Protein AF-A0A8D0XE98-F1 (afdb_monomer_lite)

Secondary structure (DSSP, 8-state):
-PBP-TTSSTT--HHHHHHHHTTT--BHHHHHHS-HHHHHHHHT--HHHHHHHHHHHHHHHSPPPPPHHHHHHHHHHH--EE--S-HHHHHHTTSSEETTS-B-----TTSSHHHHHHHHHHHHHHTS---EEEEESSS---HHHHHHHHHTT---HHHHHHHHHHEEEEE-SSHHHHHHHHHHHHHHHHHHHHH-SS------B----S---------------

Radius of gyration: 21.18 Å; chains: 1; bounding box: 50×40×57 Å

Organism: Sus scrofa (NCBI:txid9823)

InterPro domains:
  IPR013632 Rad51-like, C-terminal [PF08423] (80-191)
  IPR020588 DNA recombination and repair protein RecA-like, ATP-binding domain [PS50162] (78-225)
  IPR027417 P-loop containing nucleoside triphosphate hydrolase [G3DSA:3.40.50.300] (66-198)
  IPR027417 P-loop containing nucleoside triphosphate hydrolase [SSF52540] (81-191)
  IPR048943 RAD51D, N-terminal domain [PF21794] (1-60)
  IPR051988 Homologous Recombination Repair RAD51 Paralog [PTHR46457] (1-193)

Foldseek 3Di:
DAWDAAPPDPLRHRLNQVLCVVVVNTHLCSLLVDDLVVSCVSSVHDSVSSVVVSVVSCVVPPDDDDDPVVVVVCCVVVKDFQALQDVVVCVVVVNHDIFPAEDEDDDDPPPCPVVSVLSSLLCCCQVVVAAAEAEAQPPPDDPVSSLVSNVVPDPDPVSSVSSSVRYHYHYDPDPVSVVVVVVVVVVVLSVVVVVDPDDDTDDDYDYDDDDDDDDPGPDPDDDDD

Sequence (225 aa):
MGVLRAGLCPGLTQDMVQLLQSRGIKTVVDLVSADLEEVAQKCGLSYKALVALRRVLLAQFSAFPCNGADLYEELKTSTAILSTGIRSLDKLLDAGLYTGEVTEIVGGPGSGKTQVCLCVAANVAHSLQQKVLYIDSNGGLTASRILQLLQARTSDEEEQAGALQRIQVVRVFDIFQMLDVLQDLRGAVAQQVSLLSTPSCFPRLAGEGRGWAHLPSVRRVLPST

pLDDT: mean 79.2, std 21.53, range [22.64, 96.69]

Structure (mmCIF, N/CA/C/O backbone):
data_AF-A0A8D0XE98-F1
#
_entry.id   AF-A0A8D0XE98-F1
#
loop_
_atom_site.group_PDB
_atom_site.id
_atom_site.type_symbol
_atom_site.label_atom_id
_atom_site.label_alt_id
_atom_site.label_comp_id
_atom_site.label_asym_id
_atom_site.label_entity_id
_atom_site.label_seq_id
_atom_site.pdbx_PDB_ins_code
_atom_site.Cartn_x
_atom_site.Cartn_y
_atom_site.Cartn_z
_atom_site.occupancy
_atom_site.B_iso_or_equiv
_atom_site.auth_seq_id
_atom_site.auth_comp_id
_atom_site.auth_asym_id
_atom_site.auth_atom_id
_atom_site.pdbx_PDB_model_num
ATOM 1 N N . MET A 1 1 ? -11.058 8.302 7.772 1.00 58.31 1 MET A N 1
ATOM 2 C CA . MET A 1 1 ? -11.536 8.613 9.142 1.00 58.31 1 MET A CA 1
ATOM 3 C C . MET A 1 1 ? -10.406 9.215 9.964 1.00 58.31 1 MET A C 1
ATOM 5 O O . MET A 1 1 ? -9.277 8.758 9.824 1.00 58.31 1 MET A O 1
ATOM 9 N N . GLY A 1 2 ? -10.699 10.246 10.761 1.00 67.31 2 GLY A N 1
ATOM 10 C CA . GLY A 1 2 ? -9.696 11.110 11.397 1.00 67.31 2 GLY A CA 1
ATOM 11 C C . GLY A 1 2 ? -8.940 10.502 12.588 1.00 67.31 2 GLY A C 1
ATOM 12 O O . GLY A 1 2 ? -9.434 9.610 13.284 1.00 67.31 2 GLY A O 1
ATOM 13 N N . VAL A 1 3 ? -7.732 11.024 12.822 1.00 77.62 3 VAL A N 1
ATOM 14 C CA . VAL A 1 3 ? -6.914 10.782 14.025 1.00 77.62 3 VAL A CA 1
ATOM 15 C C . VAL A 1 3 ? -7.575 11.445 15.234 1.00 77.62 3 VAL A C 1
ATOM 17 O O . VAL A 1 3 ? -8.118 12.545 15.119 1.00 77.62 3 VAL A O 1
ATOM 20 N N . LEU A 1 4 ? -7.524 10.792 16.396 1.00 80.25 4 LEU A N 1
ATOM 21 C CA . LEU A 1 4 ? -8.042 11.357 17.637 1.00 80.25 4 LEU A CA 1
ATOM 22 C C . LEU A 1 4 ? -7.087 12.459 18.132 1.00 80.25 4 LEU A C 1
ATOM 24 O O . LEU A 1 4 ? -5.927 12.187 18.442 1.00 80.25 4 LEU A O 1
ATOM 28 N N . ARG A 1 5 ? -7.567 13.705 18.192 1.00 82.19 5 ARG A N 1
ATOM 29 C CA . ARG A 1 5 ? -6.795 14.885 18.623 1.00 82.19 5 ARG A CA 1
ATOM 30 C C . ARG A 1 5 ? -7.626 15.787 19.528 1.00 82.19 5 ARG A C 1
ATOM 32 O O . ARG A 1 5 ? -8.850 15.802 19.406 1.00 82.19 5 ARG A O 1
ATOM 39 N N . ALA A 1 6 ? -6.980 16.543 20.414 1.00 81.12 6 ALA A N 1
ATOM 40 C CA . ALA A 1 6 ? -7.694 17.464 21.294 1.00 81.12 6 ALA A CA 1
ATOM 41 C C . ALA A 1 6 ? -8.474 18.512 20.491 1.00 81.12 6 ALA A C 1
ATOM 43 O O . ALA A 1 6 ? -8.059 18.917 19.404 1.00 81.12 6 ALA A O 1
ATOM 44 N N . GLY A 1 7 ? -9.632 18.913 21.016 1.00 78.44 7 GLY A N 1
ATOM 45 C CA . GLY A 1 7 ? -10.519 19.873 20.352 1.00 78.44 7 GLY A CA 1
ATOM 46 C C . GLY A 1 7 ? -11.321 19.311 19.172 1.00 78.44 7 GLY A C 1
ATOM 47 O O . GLY A 1 7 ? -12.093 20.048 18.568 1.00 78.44 7 GLY A O 1
ATOM 48 N N . LEU A 1 8 ? -11.197 18.016 18.856 1.00 77.88 8 LEU A N 1
ATOM 49 C CA . LEU A 1 8 ? -12.006 17.370 17.814 1.00 77.88 8 LEU A CA 1
ATOM 50 C C . LEU A 1 8 ? -13.499 17.303 18.187 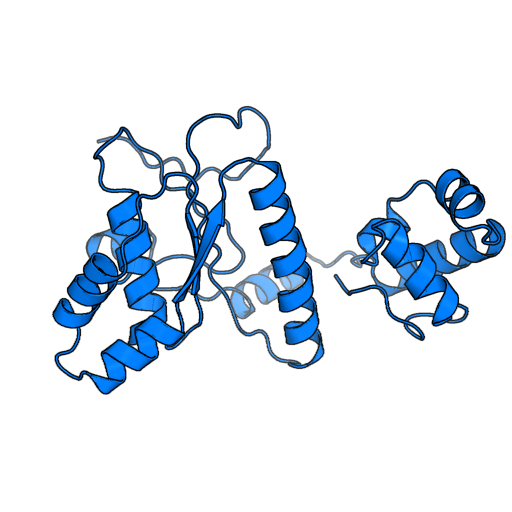1.00 77.88 8 LEU A C 1
ATOM 52 O O . LEU A 1 8 ? -14.352 17.321 17.310 1.00 77.88 8 LEU A O 1
ATOM 56 N N . CYS A 1 9 ? -13.825 17.273 19.480 1.00 75.12 9 CYS A N 1
ATOM 57 C CA . CYS A 1 9 ? -15.183 17.474 19.979 1.00 75.12 9 CYS A CA 1
ATOM 58 C C . CYS A 1 9 ? -15.170 18.141 21.368 1.00 75.12 9 CYS A C 1
ATOM 60 O O . CYS A 1 9 ? -14.147 18.089 22.066 1.00 75.12 9 CYS A O 1
ATOM 62 N N . PRO A 1 10 ? -16.284 18.773 21.787 1.00 75.06 10 PRO A N 1
ATOM 63 C CA . PRO A 1 10 ? -16.390 19.381 23.109 1.00 75.06 10 PRO A CA 1
ATOM 64 C C . PRO A 1 10 ? -16.157 18.335 24.206 1.00 75.06 10 PRO A C 1
ATOM 66 O O . PRO A 1 10 ? -16.841 17.314 24.249 1.00 75.06 10 PRO A O 1
ATOM 69 N N . GLY A 1 11 ? -15.189 18.588 25.089 1.00 75.81 11 GLY A N 1
ATOM 70 C CA . GLY A 1 11 ? -14.841 17.690 26.196 1.00 75.81 11 GLY A CA 1
ATOM 71 C C . GLY A 1 11 ? -13.677 16.729 25.928 1.00 75.81 11 GLY A C 1
ATOM 72 O O . GLY A 1 11 ? -13.291 16.009 26.841 1.00 75.81 11 GLY A O 1
ATOM 73 N N . LEU A 1 12 ? -13.083 16.730 24.727 1.00 84.19 12 LEU A N 1
ATOM 74 C CA . LEU A 1 12 ? -11.867 15.963 24.441 1.00 84.19 12 LEU A CA 1
ATOM 75 C C . LEU A 1 12 ? -10.613 16.814 24.707 1.00 84.19 12 LEU A C 1
ATOM 77 O O . LEU A 1 12 ? -10.192 17.602 23.853 1.00 84.19 12 LEU A O 1
ATOM 81 N N . THR A 1 13 ? -10.031 16.665 25.900 1.00 87.81 13 THR A N 1
ATOM 82 C CA . THR A 1 13 ? -8.822 17.393 26.323 1.00 87.81 13 THR A CA 1
ATOM 83 C C . THR A 1 13 ? -7.536 16.708 25.854 1.00 87.81 13 THR A C 1
ATOM 85 O O . THR A 1 13 ? -7.532 15.531 25.488 1.00 87.81 13 THR A O 1
ATOM 88 N N . GLN A 1 14 ? -6.422 17.445 25.874 1.00 87.56 14 GLN A N 1
ATOM 89 C CA . GLN A 1 14 ? -5.113 16.921 25.477 1.00 87.56 14 GLN A CA 1
ATOM 90 C C . GLN A 1 14 ? -4.656 15.758 26.367 1.00 87.56 14 GLN A C 1
ATOM 92 O O . GLN A 1 14 ? -4.185 14.748 25.844 1.00 87.56 14 GLN A O 1
ATOM 97 N N . ASP A 1 15 ? -4.883 15.852 27.677 1.00 88.06 15 ASP A N 1
ATOM 98 C CA . ASP A 1 15 ? -4.517 14.803 28.636 1.00 88.06 15 ASP A CA 1
ATOM 99 C C . ASP A 1 15 ? -5.298 13.510 28.377 1.00 88.06 15 ASP A C 1
ATOM 101 O O . ASP A 1 15 ? -4.732 12.416 28.369 1.00 88.06 15 ASP A O 1
ATOM 105 N N . MET A 1 16 ? -6.597 13.629 28.076 1.00 86.81 16 MET A N 1
ATOM 106 C CA . MET A 1 16 ? -7.431 12.482 27.709 1.00 86.81 16 MET A CA 1
ATOM 107 C C . MET A 1 16 ? -6.929 11.817 26.428 1.00 86.81 16 MET A C 1
ATOM 109 O O . MET A 1 16 ? -6.866 10.593 26.356 1.00 86.81 16 MET A O 1
ATOM 113 N N . VAL A 1 17 ? -6.545 12.605 25.420 1.00 88.25 17 VAL A N 1
ATOM 114 C CA . VAL A 1 17 ? -6.021 12.075 24.154 1.00 88.25 17 VAL A CA 1
ATOM 115 C C . VAL A 1 17 ? -4.700 11.345 24.361 1.00 88.25 17 VAL A C 1
ATOM 117 O O . VAL A 1 17 ? -4.553 10.236 23.855 1.00 88.25 17 VAL A O 1
ATOM 120 N N . GLN A 1 18 ? -3.766 11.906 25.131 1.00 88.19 18 GLN A N 1
ATOM 121 C CA . GLN A 1 18 ? -2.501 11.232 25.444 1.00 88.19 18 GLN A CA 1
ATOM 122 C C . GLN A 1 18 ? -2.733 9.911 26.182 1.00 88.19 18 GLN A C 1
ATOM 124 O O . GLN A 1 18 ? -2.105 8.897 25.873 1.00 88.19 18 GLN A O 1
ATOM 129 N N . LEU A 1 19 ? -3.687 9.893 27.113 1.00 89.25 19 LEU A N 1
ATOM 130 C CA . LEU A 1 19 ? -4.012 8.704 27.887 1.00 89.25 19 LEU A CA 1
ATOM 131 C C . LEU A 1 19 ? -4.663 7.612 27.031 1.00 89.25 19 LEU A C 1
ATOM 133 O O . LEU A 1 19 ? -4.307 6.442 27.154 1.00 89.25 19 LEU A O 1
ATOM 137 N N . LEU A 1 20 ? -5.551 7.988 26.111 1.00 88.25 20 LEU A N 1
ATOM 138 C CA . LEU A 1 20 ? -6.147 7.074 25.133 1.00 88.25 20 LEU A CA 1
ATOM 139 C C . LEU A 1 20 ? -5.091 6.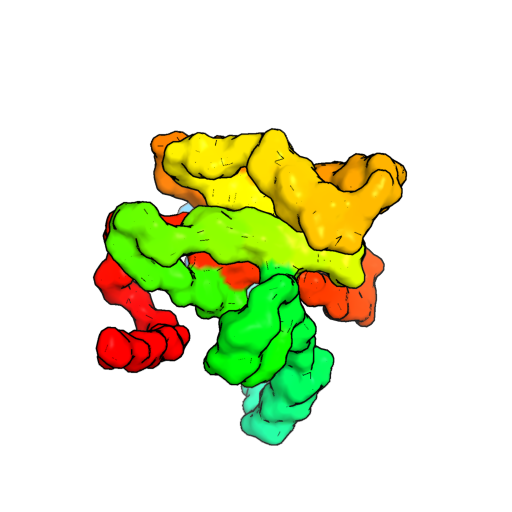528 24.158 1.00 88.25 20 LEU A C 1
ATOM 141 O O . LEU A 1 20 ? -5.024 5.319 23.927 1.00 88.25 20 LEU A O 1
ATOM 145 N N . GLN A 1 21 ? -4.202 7.390 23.661 1.00 87.06 21 GLN A N 1
ATOM 146 C CA . GLN A 1 21 ? -3.101 6.999 22.778 1.00 87.06 21 GLN A CA 1
ATOM 147 C C . GLN A 1 21 ? -2.122 6.039 23.463 1.00 87.06 21 GLN A C 1
ATOM 149 O O . GLN A 1 21 ? -1.682 5.078 22.831 1.00 87.06 21 GLN A O 1
ATOM 154 N N . SER A 1 22 ? -1.847 6.227 24.761 1.00 84.81 22 SER A N 1
ATOM 155 C CA . SER A 1 22 ? -1.008 5.310 25.552 1.00 84.81 22 SER A CA 1
ATOM 156 C C . SER A 1 22 ? -1.580 3.887 25.646 1.00 84.81 22 SER A C 1
ATOM 158 O O . SER A 1 22 ? -0.862 2.941 25.959 1.00 84.81 22 SER A O 1
ATOM 160 N N . ARG A 1 23 ? -2.877 3.723 25.351 1.00 84.19 23 ARG A N 1
ATOM 161 C CA . ARG A 1 23 ? -3.598 2.444 25.333 1.00 84.19 23 ARG A CA 1
ATOM 162 C C . ARG A 1 23 ? -3.936 1.957 23.922 1.00 84.19 23 ARG A C 1
ATOM 164 O O . ARG A 1 23 ? -4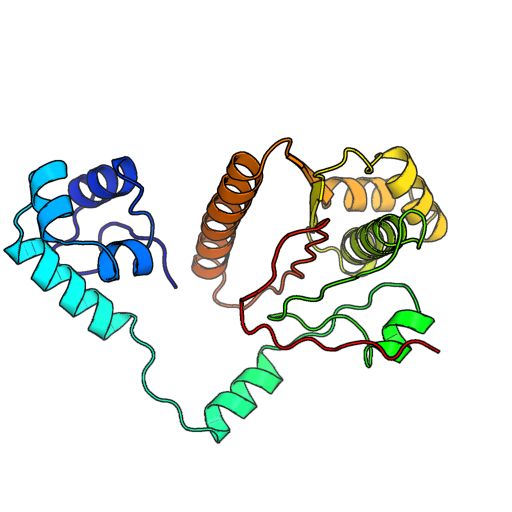.751 1.055 23.774 1.00 84.19 23 ARG A O 1
ATOM 171 N N . GLY A 1 24 ? -3.326 2.540 22.888 1.00 80.88 24 GLY A N 1
ATOM 172 C CA . GLY A 1 24 ? -3.534 2.129 21.496 1.00 80.88 24 GLY A CA 1
ATOM 173 C C . GLY A 1 24 ? -4.785 2.714 20.832 1.00 80.88 24 GLY A C 1
ATOM 174 O O . GLY A 1 24 ? -5.020 2.448 19.657 1.00 80.88 24 GLY A O 1
ATOM 175 N N . ILE A 1 25 ? -5.557 3.558 21.526 1.00 86.44 25 ILE A N 1
ATOM 176 C CA . ILE A 1 25 ? -6.725 4.240 20.957 1.00 86.44 25 ILE A CA 1
ATOM 177 C C . ILE A 1 25 ? -6.239 5.508 20.254 1.00 86.44 25 ILE A C 1
ATOM 179 O O . ILE A 1 25 ? -6.106 6.573 20.859 1.00 86.44 25 ILE A O 1
ATOM 183 N N . LYS A 1 26 ? -5.922 5.378 18.962 1.00 83.75 26 LYS A N 1
ATOM 184 C CA . LYS A 1 26 ? -5.284 6.442 18.170 1.00 83.75 26 LYS A CA 1
ATOM 185 C C . LYS A 1 26 ? -6.266 7.179 17.256 1.00 83.75 26 LYS A C 1
ATOM 187 O O . LYS A 1 26 ? -6.008 8.314 16.856 1.00 83.75 26 LYS A O 1
ATOM 192 N N . THR A 1 27 ? -7.391 6.565 16.903 1.00 84.25 27 THR A N 1
ATOM 193 C CA . THR A 1 27 ? -8.341 7.111 15.922 1.00 84.25 27 THR A CA 1
ATOM 194 C C . THR A 1 27 ? -9.775 7.138 16.429 1.00 84.25 27 THR A C 1
ATOM 196 O O . THR A 1 27 ? -10.125 6.473 17.403 1.00 84.25 27 THR A O 1
ATOM 199 N N . VAL A 1 28 ? -10.628 7.897 15.730 1.00 84.12 28 VAL A N 1
ATOM 200 C CA . VAL A 1 28 ? -12.068 7.964 16.030 1.00 84.12 28 VAL A CA 1
ATOM 201 C C . VAL A 1 28 ? -12.712 6.574 15.985 1.00 84.12 28 VAL A C 1
ATOM 203 O O . VAL A 1 28 ? -13.506 6.248 16.859 1.00 84.12 28 VAL A O 1
ATOM 206 N N . VAL A 1 29 ? -12.328 5.732 15.017 1.00 83.44 29 VAL A N 1
ATOM 207 C CA . VAL A 1 29 ? -12.844 4.356 14.890 1.00 83.44 29 VAL A CA 1
ATOM 208 C C . VAL A 1 29 ? -12.491 3.516 16.105 1.00 83.44 29 VAL A C 1
ATOM 210 O O . VAL A 1 29 ? -13.355 2.802 16.608 1.00 83.44 29 VAL A O 1
ATOM 213 N N . ASP A 1 30 ? -11.251 3.625 16.584 1.00 85.25 30 ASP A N 1
ATOM 214 C CA . ASP A 1 30 ? -10.773 2.826 17.712 1.00 85.25 30 ASP A CA 1
ATOM 215 C C . ASP A 1 30 ? -11.583 3.179 18.967 1.00 85.25 30 ASP A C 1
ATOM 217 O O . ASP A 1 30 ? -12.087 2.289 19.640 1.00 85.25 30 ASP A O 1
ATOM 221 N N . LEU A 1 31 ? -11.810 4.474 19.230 1.00 87.81 31 LEU A N 1
ATOM 222 C CA . LEU A 1 31 ? -12.600 4.922 20.383 1.00 87.81 31 LEU A CA 1
ATOM 223 C C . LEU A 1 31 ? -14.088 4.562 20.254 1.00 87.81 31 LEU A C 1
ATOM 225 O O . LEU A 1 31 ? -14.724 4.178 21.232 1.00 87.81 31 LEU A O 1
ATOM 229 N N . VAL A 1 32 ? -14.658 4.693 19.055 1.00 87.81 32 VAL A N 1
ATOM 230 C CA . VAL A 1 32 ? -16.070 4.376 18.795 1.00 87.81 32 VAL A CA 1
ATOM 231 C C . VAL A 1 32 ? -16.330 2.870 18.823 1.00 87.81 32 VAL A C 1
ATOM 233 O O . VAL A 1 32 ? -17.453 2.470 19.111 1.00 87.81 32 VAL A O 1
ATOM 236 N N . SER A 1 33 ? -15.331 2.035 18.547 1.00 86.19 33 SER A N 1
ATOM 237 C CA . SER A 1 33 ? -15.470 0.571 18.548 1.00 86.19 33 SER A CA 1
ATOM 238 C C . SER A 1 33 ? -15.016 -0.073 19.859 1.00 86.19 33 SER A C 1
ATOM 240 O O . SER A 1 33 ? -15.344 -1.230 20.100 1.00 86.19 33 SER A O 1
ATOM 242 N N . ALA A 1 34 ? -14.283 0.658 20.704 1.00 88.88 34 ALA A N 1
ATOM 243 C CA . ALA A 1 34 ? -13.784 0.166 21.982 1.00 88.88 34 ALA A CA 1
ATOM 244 C C . ALA A 1 34 ? -14.899 -0.112 23.003 1.00 88.88 34 ALA A C 1
ATOM 246 O O . ALA A 1 34 ? -15.978 0.499 22.989 1.00 88.88 34 ALA A O 1
ATOM 247 N N . ASP A 1 35 ? -14.579 -1.001 23.943 1.00 90.81 35 ASP A N 1
ATOM 248 C CA . ASP A 1 35 ? -15.333 -1.174 25.176 1.00 90.81 35 ASP A CA 1
ATOM 249 C C . ASP A 1 35 ? -15.083 0.028 26.101 1.00 90.81 35 ASP A C 1
ATOM 251 O O . ASP A 1 35 ? -13.987 0.240 26.622 1.00 90.81 35 ASP A O 1
ATOM 255 N N . LEU A 1 36 ? -16.112 0.855 26.285 1.00 91.56 36 LEU A N 1
ATOM 256 C CA . LEU A 1 36 ? -15.992 2.081 27.069 1.00 91.56 36 LEU A CA 1
ATOM 257 C C . LEU A 1 36 ? -15.854 1.817 28.573 1.00 91.56 36 LEU A C 1
ATOM 259 O O . LEU A 1 36 ? -15.341 2.690 29.272 1.00 91.56 36 LEU A O 1
ATOM 263 N N . GLU A 1 37 ? -16.292 0.660 29.076 1.00 91.56 37 GLU A N 1
ATOM 264 C CA . GLU A 1 37 ? -16.123 0.289 30.485 1.00 91.56 37 GLU A CA 1
ATOM 265 C C . GLU A 1 37 ? -14.658 -0.038 30.765 1.00 91.56 37 GLU A C 1
ATOM 267 O O . GLU A 1 37 ? -14.058 0.513 31.693 1.00 91.56 37 GLU A O 1
ATOM 272 N N . GLU A 1 38 ? -14.048 -0.841 29.892 1.00 90.56 38 GLU A N 1
ATOM 273 C CA . GLU A 1 38 ? -12.629 -1.178 29.969 1.00 90.56 38 GLU A CA 1
ATOM 274 C C . GLU A 1 38 ? -11.751 0.077 29.850 1.00 90.56 38 GLU A C 1
ATOM 276 O O . GLU A 1 38 ? -10.815 0.275 30.632 1.00 90.56 38 GLU A O 1
ATOM 281 N N . VAL A 1 39 ? -12.074 0.966 28.906 1.00 89.88 39 VAL A N 1
ATOM 282 C CA . VAL A 1 39 ? -11.347 2.228 28.713 1.00 89.88 39 VAL A CA 1
ATOM 283 C C . VAL A 1 39 ? -11.507 3.150 29.920 1.00 89.88 39 VAL A C 1
ATOM 285 O O . VAL A 1 39 ? -10.517 3.716 30.382 1.00 89.88 39 VAL A O 1
ATOM 288 N N . ALA A 1 40 ? -12.716 3.278 30.477 1.00 92.44 40 ALA A N 1
ATOM 289 C CA . ALA A 1 40 ? -12.949 4.067 31.686 1.00 92.44 40 ALA A CA 1
ATOM 290 C C . ALA A 1 40 ? -12.086 3.565 32.851 1.00 92.44 40 ALA A C 1
ATOM 292 O O . ALA A 1 40 ? -11.409 4.361 33.503 1.00 92.44 40 ALA A O 1
ATOM 293 N N . GLN A 1 41 ? -12.055 2.248 33.070 1.00 90.56 41 GLN A N 1
ATOM 294 C CA . GLN A 1 41 ? -11.309 1.634 34.164 1.00 90.56 41 GLN A CA 1
ATOM 295 C C . GLN A 1 41 ? -9.791 1.770 33.978 1.00 90.56 41 GLN A C 1
ATOM 297 O O . GLN A 1 41 ? -9.085 2.167 34.904 1.00 90.56 41 GLN A O 1
ATOM 302 N N . LYS A 1 42 ? -9.273 1.476 32.778 1.00 86.81 42 LYS A N 1
ATOM 303 C CA . LYS A 1 42 ? -7.825 1.470 32.497 1.00 86.81 42 LYS A CA 1
ATOM 304 C C . LYS A 1 42 ? -7.211 2.859 32.353 1.00 86.81 42 LYS A C 1
ATOM 306 O O . LYS A 1 42 ? -6.006 3.015 32.578 1.00 86.81 42 LYS A O 1
ATOM 311 N N . CYS A 1 43 ? -8.009 3.842 31.944 1.00 85.56 43 CYS A N 1
ATOM 312 C CA . CYS A 1 43 ? -7.591 5.233 31.803 1.00 85.56 43 CYS A CA 1
ATOM 313 C C . CYS A 1 43 ? -8.057 6.106 32.982 1.00 85.56 43 CYS A C 1
ATOM 315 O O . CYS A 1 43 ? -7.748 7.287 33.006 1.00 85.56 43 CYS A O 1
ATOM 317 N N . GLY A 1 44 ? -8.815 5.585 33.951 1.00 87.50 44 GLY A N 1
ATOM 318 C CA . GLY A 1 44 ? -9.355 6.408 35.042 1.00 87.50 44 GLY A CA 1
ATOM 319 C C . GLY A 1 44 ? -10.244 7.559 34.550 1.00 87.50 44 GLY A C 1
ATOM 320 O O . GLY A 1 44 ? -10.295 8.620 35.169 1.00 87.50 44 GLY A O 1
ATOM 321 N N . LEU A 1 45 ? -10.912 7.376 33.408 1.00 88.25 45 LEU A N 1
ATOM 322 C CA . LEU A 1 45 ? -11.772 8.383 32.787 1.00 88.25 45 LEU A CA 1
ATOM 323 C C . LEU A 1 45 ? -13.232 8.157 33.182 1.00 88.25 45 LEU A C 1
ATOM 325 O O . LEU A 1 45 ? -13.672 7.031 33.404 1.00 88.25 45 LEU A O 1
ATOM 329 N N . SER A 1 46 ? -14.024 9.231 33.221 1.00 91.06 46 SER A N 1
ATOM 330 C CA . SER A 1 46 ? -15.461 9.110 33.480 1.00 91.06 46 SER A CA 1
ATOM 331 C C . SER A 1 46 ? -16.157 8.367 32.336 1.00 91.06 46 SER A C 1
ATOM 333 O O . SER A 1 46 ? -16.186 8.855 31.204 1.00 91.06 46 SER A O 1
ATOM 335 N N . TYR A 1 47 ? -16.797 7.236 32.647 1.00 91.00 47 TYR A N 1
ATOM 336 C CA . TYR A 1 47 ? -17.612 6.481 31.687 1.00 91.00 47 TYR A CA 1
ATOM 337 C C . TYR A 1 47 ? -18.665 7.367 31.002 1.00 91.00 47 TYR A C 1
ATOM 339 O O . TYR A 1 47 ? -18.826 7.338 29.783 1.00 91.00 47 TYR A O 1
ATOM 347 N N . LYS A 1 48 ? -19.322 8.251 31.766 1.00 89.44 48 LYS A N 1
ATOM 348 C CA . LYS A 1 48 ? -20.314 9.200 31.237 1.00 89.44 48 LYS A CA 1
ATOM 349 C C . LYS A 1 48 ? -19.707 10.161 30.209 1.00 89.44 48 LYS A C 1
ATOM 351 O O . LYS A 1 48 ? -20.355 10.463 29.208 1.00 89.44 48 LYS A O 1
ATOM 356 N N . ALA A 1 49 ? -18.476 10.624 30.438 1.00 88.69 49 ALA A N 1
ATOM 357 C CA . ALA A 1 49 ? -17.766 11.470 29.483 1.00 88.69 49 ALA A CA 1
ATOM 358 C C . ALA A 1 49 ? -17.428 10.694 28.200 1.00 88.69 49 ALA A C 1
ATOM 360 O O . ALA A 1 49 ? -17.686 11.191 27.108 1.00 88.69 49 ALA A O 1
ATOM 361 N N . LEU A 1 50 ? -16.942 9.454 28.317 1.00 89.44 50 LEU A N 1
ATOM 362 C CA . LEU A 1 50 ? -16.633 8.597 27.167 1.00 89.44 50 LEU A CA 1
ATOM 363 C C . LEU A 1 50 ? -17.868 8.284 26.309 1.00 89.44 50 LEU A C 1
ATOM 365 O O . LEU A 1 50 ? -17.793 8.354 25.083 1.00 89.44 50 LEU A O 1
ATOM 369 N N . VAL A 1 51 ? -19.021 8.014 26.928 1.00 89.94 51 VAL A N 1
ATOM 370 C CA . VAL A 1 51 ? -20.292 7.807 26.209 1.00 89.94 51 VAL A CA 1
ATOM 371 C C . VAL A 1 51 ? -20.726 9.075 25.467 1.00 89.94 51 VAL A C 1
ATOM 373 O O . VAL A 1 51 ? -21.126 9.002 24.303 1.00 89.94 51 VAL A O 1
ATOM 376 N N . ALA A 1 52 ? -20.624 10.245 26.106 1.00 88.62 52 ALA A N 1
ATOM 377 C CA . ALA A 1 52 ? -20.945 11.519 25.464 1.00 88.62 52 ALA A CA 1
ATOM 378 C C . ALA A 1 52 ? -20.022 11.794 24.264 1.00 88.62 52 ALA A C 1
ATOM 380 O O . ALA A 1 52 ? -20.507 12.135 23.185 1.00 88.62 52 ALA A O 1
ATOM 381 N N . LEU A 1 53 ? -18.716 11.559 24.425 1.00 88.19 53 LEU A N 1
ATOM 382 C CA . LEU A 1 53 ? -17.729 11.676 23.353 1.00 88.19 53 LEU A CA 1
ATOM 383 C C . LEU A 1 53 ? -18.047 10.725 22.197 1.00 88.19 53 LEU A C 1
ATOM 385 O O . LEU A 1 53 ? -18.155 11.175 21.060 1.00 88.19 53 LEU A O 1
ATOM 389 N N . ARG A 1 54 ? -18.280 9.434 22.470 1.00 88.75 54 ARG A N 1
ATOM 390 C CA . ARG A 1 54 ? -18.646 8.441 21.445 1.00 88.75 54 ARG A CA 1
ATOM 391 C C . ARG A 1 54 ? -19.881 8.870 20.660 1.00 88.75 54 ARG A C 1
ATOM 393 O O . ARG A 1 54 ? -19.899 8.730 19.443 1.00 88.75 54 ARG A O 1
ATOM 400 N N . ARG A 1 55 ? -20.890 9.432 21.330 1.00 86.25 55 ARG A N 1
ATOM 401 C CA . ARG A 1 55 ? -22.109 9.925 20.676 1.00 86.25 55 ARG A CA 1
ATOM 402 C C . ARG A 1 55 ? -21.834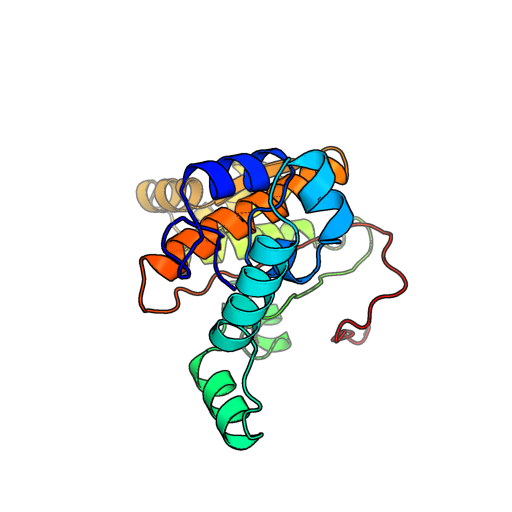 11.105 19.744 1.00 86.25 55 ARG A C 1
ATOM 404 O O . ARG A 1 55 ? -22.343 11.113 18.628 1.00 86.25 55 ARG A O 1
ATOM 411 N N . VAL A 1 56 ? -21.033 12.078 20.180 1.00 85.75 56 VAL A N 1
ATOM 412 C CA . VAL A 1 56 ? -20.655 13.229 19.343 1.00 85.75 56 VAL A CA 1
ATOM 413 C C . VAL A 1 56 ? -19.800 12.780 18.159 1.00 85.75 56 VAL A C 1
ATOM 415 O O . VAL A 1 56 ? -20.049 13.200 17.034 1.00 85.75 56 VAL A O 1
ATOM 418 N N . LEU A 1 57 ? -18.841 11.884 18.392 1.00 84.06 57 LEU A N 1
ATOM 419 C CA . LEU A 1 57 ? -17.987 11.328 17.345 1.00 84.06 57 LEU A CA 1
ATOM 420 C C . LEU A 1 57 ? -18.787 10.533 16.318 1.00 84.06 57 LEU A C 1
ATOM 422 O O . LEU A 1 57 ? -18.573 10.703 15.125 1.00 84.06 57 LEU A O 1
ATOM 426 N N . LEU A 1 58 ? -19.737 9.710 16.760 1.00 82.88 58 LEU A N 1
ATOM 427 C CA . LEU A 1 58 ? -20.654 9.033 15.852 1.00 82.88 58 LEU A CA 1
ATOM 428 C C . LEU A 1 58 ? -21.446 10.051 15.037 1.00 82.88 58 LEU A C 1
ATOM 430 O O . LEU A 1 58 ? -21.427 9.958 13.827 1.00 82.88 58 LEU A O 1
ATOM 434 N N . ALA A 1 59 ? -22.047 11.070 15.650 1.00 80.00 59 ALA A N 1
ATOM 435 C CA . ALA A 1 59 ? -22.814 12.069 14.903 1.00 80.00 59 ALA A CA 1
ATOM 436 C C . ALA A 1 59 ? -21.973 12.871 13.885 1.00 80.00 59 ALA A C 1
ATOM 438 O O . ALA A 1 59 ? -22.487 13.256 12.840 1.00 80.00 59 ALA A O 1
ATOM 439 N N . GLN A 1 60 ? -20.698 13.140 14.186 1.00 75.62 60 GLN A N 1
ATOM 440 C CA . GLN A 1 60 ? -19.809 13.926 13.320 1.00 75.62 60 GLN A CA 1
ATOM 441 C C . GLN A 1 60 ? -19.089 13.095 12.250 1.00 75.62 60 GLN A C 1
ATOM 443 O O . GLN A 1 60 ? -18.752 13.628 11.196 1.00 75.62 60 GLN A O 1
ATOM 448 N N . PHE A 1 61 ? -18.811 11.819 12.525 1.00 72.06 61 PHE A N 1
ATOM 449 C CA . PHE A 1 61 ? -17.967 10.965 11.681 1.00 72.06 61 PHE A CA 1
ATOM 450 C C . PHE A 1 61 ? -18.680 9.711 11.164 1.00 72.06 61 PHE A C 1
ATOM 452 O O . PHE A 1 61 ? -18.068 8.940 10.423 1.00 72.06 61 PHE A O 1
ATOM 459 N N . SER A 1 62 ? -19.948 9.478 11.522 1.00 67.00 62 SER A N 1
ATOM 460 C CA . SER A 1 62 ? -20.757 8.454 10.862 1.00 67.00 62 SER A CA 1
ATOM 461 C C . SER A 1 62 ? -21.009 8.863 9.421 1.00 67.00 62 SER A C 1
ATOM 463 O O . SER A 1 62 ? -21.391 10.004 9.156 1.00 67.00 62 SER A O 1
ATOM 465 N N . ALA A 1 63 ? -20.851 7.914 8.501 1.00 64.81 63 ALA A N 1
ATOM 466 C CA . ALA A 1 63 ? -21.315 8.093 7.138 1.00 64.81 63 ALA A CA 1
ATOM 467 C C . ALA A 1 63 ? -22.830 8.344 7.163 1.00 64.81 63 ALA A C 1
ATOM 469 O O . ALA A 1 63 ? -23.592 7.515 7.668 1.00 64.81 63 ALA A O 1
ATOM 470 N N . PHE A 1 64 ? -23.262 9.494 6.650 1.00 62.72 64 PHE A N 1
ATOM 471 C CA . PHE A 1 64 ? -24.668 9.689 6.325 1.00 62.72 64 PHE A CA 1
ATOM 472 C C . PHE A 1 64 ? -25.011 8.811 5.118 1.00 62.72 64 PHE A C 1
ATOM 474 O O . PHE A 1 64 ? -24.171 8.665 4.226 1.00 62.72 64 PHE A O 1
ATOM 481 N N . PRO A 1 65 ? -26.213 8.214 5.070 1.00 68.75 65 PRO A N 1
ATOM 482 C CA . PRO A 1 65 ? -26.638 7.469 3.896 1.00 68.75 65 PRO A CA 1
ATOM 483 C C . PRO A 1 65 ? -26.626 8.399 2.676 1.00 68.75 65 PRO A C 1
ATOM 485 O O . PRO A 1 65 ? -27.352 9.392 2.645 1.00 68.75 65 PRO A O 1
ATOM 488 N N . CYS A 1 66 ? -25.788 8.085 1.688 1.00 76.69 66 CYS A N 1
ATOM 489 C CA . CYS A 1 66 ? -25.799 8.727 0.379 1.00 76.69 66 CYS A CA 1
ATOM 490 C C . CYS A 1 66 ? -26.672 7.916 -0.583 1.00 76.69 66 CYS A C 1
ATOM 492 O O . CYS A 1 66 ? -26.852 6.703 -0.422 1.00 76.69 66 CYS A O 1
ATOM 494 N N . ASN A 1 67 ? -27.257 8.587 -1.574 1.00 89.06 67 ASN A N 1
ATOM 495 C CA . ASN A 1 67 ? -27.958 7.874 -2.633 1.00 89.06 67 ASN A CA 1
ATOM 496 C C . ASN A 1 67 ? -26.934 7.247 -3.603 1.00 89.06 67 ASN A C 1
ATOM 498 O O . ASN A 1 67 ? -25.775 7.657 -3.666 1.00 89.06 67 ASN A O 1
ATOM 502 N N . GLY A 1 68 ? -27.361 6.242 -4.370 1.00 88.06 68 GLY A N 1
ATOM 503 C CA . GLY A 1 68 ? -26.458 5.528 -5.278 1.00 88.06 68 GLY A CA 1
ATOM 504 C C . GLY A 1 68 ? -25.872 6.392 -6.402 1.00 88.06 68 GLY A C 1
ATOM 505 O O . GLY A 1 68 ? -24.788 6.079 -6.887 1.00 88.06 68 GLY A O 1
ATOM 506 N N . ALA A 1 69 ? -26.549 7.471 -6.808 1.00 89.25 69 ALA A N 1
ATOM 507 C CA . ALA A 1 69 ? -26.045 8.384 -7.832 1.00 89.25 69 ALA A CA 1
ATOM 508 C C . ALA A 1 69 ? -24.895 9.245 -7.292 1.00 89.25 69 ALA A C 1
ATOM 510 O O . ALA A 1 69 ? -23.860 9.336 -7.946 1.00 89.25 69 ALA A O 1
ATOM 511 N N . ASP A 1 70 ? -25.032 9.785 -6.078 1.00 84.62 70 ASP A N 1
ATOM 512 C CA . ASP A 1 70 ? -23.968 10.549 -5.416 1.00 84.62 70 ASP A CA 1
ATOM 513 C C . ASP A 1 70 ? -22.719 9.679 -5.218 1.00 84.62 70 ASP A C 1
ATOM 515 O O . ASP A 1 70 ? -21.611 10.104 -5.539 1.00 84.62 70 ASP A O 1
ATOM 519 N N . LEU A 1 71 ? -22.901 8.428 -4.771 1.00 82.69 71 LEU A N 1
ATOM 520 C CA . LEU A 1 71 ? -21.804 7.467 -4.628 1.00 82.69 71 LEU A CA 1
ATOM 521 C C . LEU A 1 71 ? -21.112 7.180 -5.970 1.00 82.69 71 LEU A C 1
ATOM 523 O O . LEU A 1 71 ? -19.891 7.058 -6.031 1.00 82.69 71 LEU A O 1
ATOM 527 N N . TYR A 1 72 ? -21.878 7.061 -7.056 1.00 82.25 72 TYR A N 1
ATOM 528 C CA . TYR A 1 72 ? -21.324 6.791 -8.381 1.00 82.25 72 TYR A CA 1
ATOM 529 C C . TYR A 1 72 ? -20.532 7.981 -8.942 1.00 82.25 72 TYR A C 1
ATOM 531 O O . TYR A 1 72 ? -19.466 7.789 -9.528 1.00 82.25 72 TYR A O 1
ATOM 539 N N . GLU A 1 73 ? -21.010 9.208 -8.737 1.00 84.06 73 GLU A N 1
ATOM 540 C CA . GLU A 1 73 ? -20.276 10.419 -9.121 1.00 84.06 73 GLU A CA 1
ATOM 541 C C . GLU A 1 73 ? -19.016 10.626 -8.262 1.00 84.06 73 GLU A C 1
ATOM 543 O O . GLU A 1 73 ? -17.959 10.996 -8.783 1.00 84.06 73 GLU A O 1
ATOM 548 N N . GLU A 1 74 ? -19.072 10.303 -6.967 1.00 79.44 74 GLU A N 1
ATOM 549 C CA . GLU A 1 74 ? -17.885 10.278 -6.106 1.00 79.44 74 GLU A CA 1
ATOM 550 C C . GLU A 1 74 ? -16.854 9.261 -6.613 1.00 79.44 74 GLU A C 1
ATOM 552 O O . GLU A 1 74 ? -15.669 9.580 -6.713 1.00 79.44 74 GLU A O 1
ATOM 557 N N . LEU A 1 75 ? -17.279 8.058 -7.013 1.00 78.88 75 LEU A N 1
ATOM 558 C CA . LEU A 1 75 ? -16.375 7.059 -7.590 1.00 78.88 75 LEU A CA 1
ATOM 559 C C . LEU A 1 75 ? -15.690 7.582 -8.857 1.00 78.88 75 LEU A C 1
ATOM 561 O O . LEU A 1 75 ? -14.468 7.531 -8.941 1.00 78.88 75 LEU A O 1
ATOM 565 N N . LYS A 1 76 ? -16.435 8.169 -9.802 1.00 77.69 76 LYS A N 1
ATOM 566 C CA . LYS A 1 76 ? -15.848 8.729 -11.036 1.00 77.69 76 LYS A CA 1
ATOM 567 C C . LYS A 1 76 ? -14.791 9.798 -10.778 1.00 77.69 76 LYS A C 1
ATOM 569 O O . LYS A 1 76 ? -13.850 9.928 -11.555 1.00 77.69 76 LYS A O 1
ATOM 574 N N . THR A 1 77 ? -14.983 10.597 -9.733 1.00 76.12 77 THR A N 1
ATOM 575 C CA . THR A 1 77 ? -14.120 11.743 -9.424 1.00 76.12 77 THR A CA 1
ATOM 576 C C . THR A 1 77 ? -12.949 11.383 -8.511 1.00 76.12 77 THR A C 1
ATOM 578 O O . THR A 1 77 ? -11.928 12.067 -8.542 1.00 76.12 77 THR A O 1
ATOM 581 N N . SER A 1 78 ? -13.065 10.309 -7.725 1.00 75.00 78 SER A N 1
ATOM 582 C CA . SER A 1 78 ? -12.045 9.874 -6.761 1.00 75.00 78 SER A CA 1
ATOM 583 C C . SER A 1 78 ? -11.132 8.755 -7.270 1.00 75.00 78 SER A C 1
ATOM 585 O O . SER A 1 78 ? -10.034 8.582 -6.734 1.00 75.00 78 SER A O 1
ATOM 587 N N . THR A 1 79 ? -11.535 8.004 -8.301 1.00 78.44 79 THR A N 1
ATOM 588 C CA . THR A 1 79 ? -10.689 6.957 -8.889 1.00 78.44 79 THR A CA 1
ATOM 589 C C . THR A 1 79 ? -9.721 7.531 -9.917 1.00 78.44 79 THR A C 1
ATOM 591 O O . THR A 1 79 ? -10.132 8.086 -10.935 1.00 78.44 79 THR A O 1
ATOM 594 N N . ALA A 1 80 ? -8.428 7.322 -9.697 1.00 85.31 80 ALA A N 1
ATOM 595 C CA . ALA A 1 80 ? -7.377 7.513 -10.682 1.00 85.31 80 ALA A CA 1
ATOM 596 C C . ALA A 1 80 ? -6.809 6.156 -11.119 1.00 85.31 80 ALA A C 1
ATOM 598 O O . ALA A 1 80 ? -6.827 5.180 -10.366 1.00 85.31 80 ALA A O 1
ATOM 599 N N . ILE A 1 81 ? -6.286 6.103 -12.344 1.00 89.31 81 ILE A N 1
ATOM 600 C CA . ILE A 1 81 ? -5.631 4.916 -12.899 1.00 89.31 81 ILE A CA 1
ATOM 601 C C . ILE A 1 81 ? -4.124 5.149 -12.899 1.00 89.31 81 ILE A C 1
ATOM 603 O O . ILE A 1 81 ? -3.631 6.170 -13.379 1.00 89.31 81 ILE A O 1
ATOM 607 N N . LEU A 1 82 ? -3.387 4.182 -12.368 1.00 90.75 82 LEU A N 1
ATOM 608 C CA . LEU A 1 82 ? -1.938 4.197 -12.274 1.00 90.75 82 LEU A CA 1
ATOM 609 C C . LEU A 1 82 ? -1.364 3.159 -13.231 1.00 90.75 82 LEU A C 1
ATOM 611 O O . LEU A 1 82 ? -1.515 1.956 -13.021 1.00 90.75 82 LEU A O 1
ATOM 615 N N . SER A 1 83 ? -0.674 3.617 -14.275 1.00 92.94 83 SER A N 1
ATOM 616 C CA . SER A 1 83 ? 0.028 2.710 -15.186 1.00 92.94 83 SER A CA 1
ATOM 617 C C . SER A 1 83 ? 1.068 1.884 -14.422 1.00 92.94 83 SER A C 1
ATOM 619 O O . SER A 1 83 ? 1.855 2.401 -13.622 1.00 92.94 83 SER A O 1
ATOM 621 N N . THR A 1 84 ? 1.106 0.586 -14.711 1.00 93.00 84 THR A N 1
ATOM 622 C CA . THR A 1 84 ? 2.112 -0.351 -14.198 1.00 93.00 84 THR A CA 1
ATOM 623 C C . THR A 1 84 ? 3.480 -0.141 -14.849 1.00 93.00 84 THR A C 1
ATOM 625 O O . THR A 1 84 ? 4.492 -0.652 -14.366 1.00 93.00 84 THR A O 1
ATOM 628 N N . GLY A 1 85 ? 3.529 0.590 -15.968 1.00 90.88 85 GLY A N 1
ATOM 629 C CA . GLY A 1 85 ? 4.706 0.705 -16.821 1.00 90.88 85 GLY A CA 1
ATOM 630 C C . GLY A 1 85 ? 4.978 -0.554 -17.650 1.00 90.88 85 GLY A C 1
ATOM 631 O O . GLY A 1 85 ? 6.026 -0.638 -18.290 1.00 90.88 85 GLY A O 1
ATOM 632 N N . ILE A 1 86 ? 4.063 -1.531 -17.641 1.00 93.81 86 ILE A N 1
ATOM 633 C CA . ILE A 1 86 ? 4.114 -2.760 -18.434 1.00 93.81 86 ILE A CA 1
ATOM 634 C C . ILE A 1 86 ? 2.907 -2.742 -19.374 1.00 93.81 86 ILE A C 1
ATOM 636 O O . ILE A 1 86 ? 1.794 -3.078 -18.981 1.00 93.81 86 ILE A O 1
ATOM 640 N N . ARG A 1 87 ? 3.123 -2.385 -20.646 1.00 93.25 87 ARG A N 1
ATOM 641 C CA . ARG A 1 87 ? 2.032 -2.151 -21.616 1.00 93.25 87 ARG A CA 1
ATOM 642 C C . ARG A 1 87 ? 1.029 -3.303 -21.735 1.00 93.25 87 ARG A C 1
ATOM 644 O O . ARG A 1 87 ? -0.166 -3.062 -21.865 1.00 93.25 87 ARG A O 1
ATOM 651 N N . SER A 1 88 ? 1.498 -4.550 -21.719 1.00 94.62 88 SER A N 1
ATOM 652 C CA . SER A 1 88 ? 0.619 -5.724 -21.798 1.00 94.62 88 SER A CA 1
ATOM 653 C C . SER A 1 88 ? -0.245 -5.892 -20.548 1.00 94.62 88 SER A C 1
ATOM 655 O O . SER A 1 88 ? -1.404 -6.282 -20.668 1.00 94.62 88 SER A O 1
ATOM 657 N N . LEU A 1 89 ? 0.299 -5.573 -19.371 1.00 93.44 89 LEU A N 1
ATOM 658 C CA . LEU A 1 89 ? -0.423 -5.634 -18.106 1.00 93.44 89 LEU A CA 1
ATOM 659 C C . LEU A 1 89 ? -1.416 -4.478 -17.989 1.00 93.44 89 LEU A C 1
ATOM 661 O O . LEU A 1 89 ? -2.559 -4.715 -17.626 1.00 93.44 89 LEU A O 1
ATOM 665 N N . ASP A 1 90 ? -1.028 -3.265 -18.386 1.00 94.31 90 ASP A N 1
ATOM 666 C CA . ASP A 1 90 ? -1.950 -2.125 -18.442 1.00 94.31 90 ASP A CA 1
ATOM 667 C C . ASP A 1 90 ? -3.130 -2.427 -19.368 1.00 94.31 90 ASP A C 1
ATOM 669 O O . ASP A 1 90 ? -4.273 -2.188 -19.004 1.00 94.31 90 ASP A O 1
ATOM 673 N N . LYS A 1 91 ? -2.889 -3.045 -20.530 1.00 94.69 91 LYS A N 1
ATOM 674 C CA . LYS A 1 91 ? -3.973 -3.477 -21.423 1.00 94.69 91 LYS A CA 1
ATOM 675 C C . LYS A 1 91 ? -4.882 -4.533 -20.782 1.00 94.69 91 LYS A C 1
ATOM 677 O O . LYS A 1 91 ? -6.087 -4.499 -20.997 1.00 94.69 91 LYS A O 1
ATOM 682 N N . LEU A 1 92 ? -4.317 -5.470 -20.019 1.00 93.62 92 LEU A N 1
ATOM 683 C CA . LEU A 1 92 ? -5.084 -6.499 -19.310 1.00 93.62 92 LEU A CA 1
ATOM 684 C C . LEU A 1 92 ? -5.930 -5.910 -18.169 1.00 93.62 92 LEU A C 1
ATOM 686 O O . LEU A 1 92 ? -7.010 -6.418 -17.883 1.00 93.62 92 LEU A O 1
ATOM 690 N N . LEU A 1 93 ? -5.433 -4.857 -17.520 1.00 91.06 93 LEU A N 1
ATOM 691 C CA . LEU A 1 93 ? -6.071 -4.202 -16.379 1.00 91.06 93 LEU A CA 1
ATOM 692 C C . LEU A 1 93 ? -6.964 -3.014 -16.765 1.00 91.06 93 LEU A C 1
ATOM 694 O O . LEU A 1 93 ? -7.451 -2.330 -15.874 1.00 91.06 93 LEU A O 1
ATOM 698 N N . ASP A 1 94 ? -7.201 -2.794 -18.060 1.00 89.00 94 ASP A N 1
ATOM 699 C CA . ASP A 1 94 ? -7.956 -1.647 -18.582 1.00 89.00 94 ASP A CA 1
ATOM 700 C C . ASP A 1 94 ? -7.320 -0.291 -18.207 1.00 89.00 94 ASP A C 1
ATOM 702 O O . ASP A 1 94 ? -7.907 0.567 -17.559 1.00 89.00 94 ASP A O 1
ATOM 706 N N . ALA A 1 95 ? -6.067 -0.128 -18.643 1.00 89.00 95 ALA A N 1
ATOM 707 C CA . ALA A 1 95 ? -5.162 1.018 -18.491 1.00 89.00 95 ALA A CA 1
ATOM 708 C C . ALA A 1 95 ? -4.278 1.064 -17.228 1.00 89.00 95 ALA A C 1
ATOM 710 O O . ALA A 1 95 ? -3.326 1.849 -17.208 1.00 89.00 95 ALA A O 1
ATOM 711 N N . GLY A 1 96 ? -4.488 0.206 -16.225 1.00 92.44 96 GLY A N 1
ATOM 712 C CA . GLY A 1 96 ? -3.563 0.087 -15.090 1.00 92.44 96 GLY A CA 1
ATOM 713 C C . GLY A 1 96 ? -4.228 -0.284 -13.767 1.00 92.44 96 GLY A C 1
ATOM 714 O O . GLY A 1 96 ? -5.251 -0.955 -13.730 1.00 92.44 96 GLY A O 1
ATOM 715 N N . LEU A 1 97 ? -3.616 0.131 -12.659 1.00 91.62 97 LEU A N 1
ATOM 716 C CA . LEU A 1 97 ? -4.097 -0.117 -11.300 1.00 91.62 97 LEU A CA 1
ATOM 717 C C . LEU A 1 97 ? -5.009 1.023 -10.837 1.00 91.62 97 LEU A C 1
ATOM 719 O O . LEU A 1 97 ? -4.592 2.180 -10.840 1.00 91.62 97 LEU A O 1
ATOM 723 N N . TYR A 1 98 ? -6.219 0.702 -10.388 1.00 89.31 98 TYR A N 1
ATOM 724 C CA . TYR A 1 98 ? -7.158 1.689 -9.857 1.00 89.31 98 TYR A CA 1
ATOM 725 C C . TYR A 1 98 ? -6.801 2.079 -8.420 1.00 89.31 98 TYR A C 1
ATOM 727 O O . TYR A 1 98 ? -6.504 1.236 -7.569 1.00 89.31 98 TYR A O 1
ATOM 735 N N . THR A 1 99 ? -6.824 3.376 -8.129 1.00 86.00 99 THR A N 1
ATOM 736 C CA . THR A 1 99 ? -6.641 3.883 -6.767 1.00 86.00 99 THR A CA 1
ATOM 737 C C . THR A 1 99 ? -7.875 3.615 -5.919 1.00 86.00 99 THR A C 1
ATOM 739 O O . THR A 1 99 ? -8.995 3.620 -6.418 1.00 86.00 99 THR A O 1
ATOM 742 N N . GLY A 1 100 ? -7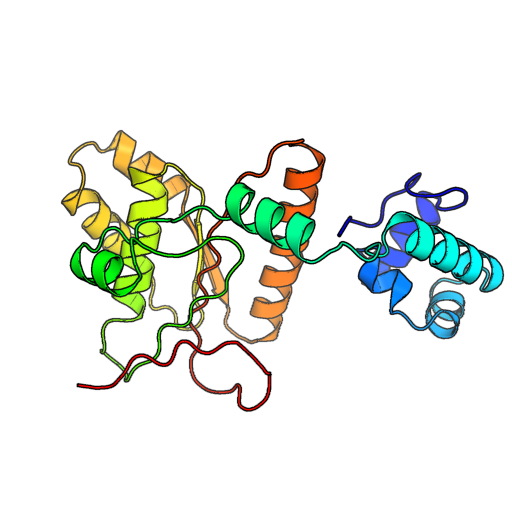.677 3.429 -4.614 1.00 81.81 100 GLY A N 1
ATOM 743 C CA . GLY A 1 100 ? -8.764 3.090 -3.689 1.00 81.81 100 GLY A CA 1
ATOM 744 C C . GLY A 1 100 ? -9.081 1.593 -3.626 1.00 81.81 100 GLY A C 1
ATOM 745 O O . GLY A 1 100 ? -9.813 1.174 -2.734 1.00 81.81 100 GLY A O 1
ATOM 746 N N . GLU A 1 101 ? -8.470 0.780 -4.492 1.00 83.94 101 GLU A N 1
ATOM 747 C CA . GLU A 1 101 ? -8.623 -0.674 -4.507 1.00 83.94 101 GLU A CA 1
ATOM 748 C C . GLU A 1 101 ? -7.348 -1.398 -4.052 1.00 83.94 101 GLU A C 1
ATOM 750 O O . GLU A 1 101 ? -6.236 -0.866 -4.101 1.00 83.94 101 GLU A O 1
ATOM 755 N N . VAL A 1 102 ? -7.511 -2.649 -3.615 1.00 90.44 102 VAL A N 1
ATOM 756 C CA . VAL A 1 102 ? -6.398 -3.565 -3.336 1.00 90.44 102 VAL A CA 1
ATOM 757 C C . VAL A 1 102 ? -6.289 -4.546 -4.496 1.00 90.44 102 VAL A C 1
ATOM 759 O O . VAL A 1 102 ? -7.216 -5.309 -4.753 1.00 90.44 102 VAL A O 1
ATOM 762 N N . THR A 1 103 ? -5.145 -4.541 -5.182 1.00 90.56 103 THR A N 1
ATOM 763 C CA . THR A 1 103 ? -4.847 -5.493 -6.261 1.00 90.56 103 THR A CA 1
ATOM 764 C C . THR A 1 103 ? -3.891 -6.575 -5.767 1.00 90.56 103 THR A C 1
ATOM 766 O O . THR A 1 103 ? -2.814 -6.264 -5.261 1.00 90.56 103 THR A O 1
ATOM 769 N N . GLU A 1 104 ? -4.264 -7.842 -5.951 1.00 93.62 104 GLU A N 1
ATOM 770 C CA . GLU A 1 104 ? -3.463 -9.009 -5.566 1.00 93.62 104 GLU A CA 1
ATOM 771 C C . GLU A 1 104 ? -2.847 -9.686 -6.803 1.00 93.62 104 GLU A C 1
ATOM 773 O O . GLU A 1 104 ? -3.544 -9.978 -7.775 1.00 93.62 104 GLU A O 1
ATOM 778 N N . ILE A 1 105 ? -1.541 -9.977 -6.759 1.00 91.62 105 ILE A N 1
ATOM 779 C CA . ILE A 1 105 ? -0.833 -10.732 -7.805 1.00 91.62 105 ILE A CA 1
ATOM 780 C C . ILE A 1 105 ? -0.428 -12.101 -7.250 1.00 91.62 105 ILE A C 1
ATOM 782 O O . ILE A 1 105 ? 0.485 -12.206 -6.429 1.00 91.62 105 ILE A O 1
ATOM 786 N N . VAL A 1 106 ? -1.062 -13.166 -7.747 1.00 93.25 106 VAL A N 1
ATOM 787 C CA . VAL A 1 106 ? -0.864 -14.549 -7.277 1.00 93.25 106 VAL A CA 1
ATOM 788 C C . VAL A 1 106 ? -0.172 -15.400 -8.344 1.00 93.25 106 VAL A C 1
ATOM 790 O O . VAL A 1 106 ? -0.356 -15.206 -9.541 1.00 93.25 106 VAL A O 1
ATOM 793 N N . GLY A 1 107 ? 0.651 -16.358 -7.916 1.00 93.25 107 GLY A N 1
ATOM 794 C CA . GLY A 1 107 ? 1.336 -17.295 -8.808 1.00 93.25 107 GLY A CA 1
ATOM 795 C C . GLY A 1 107 ? 2.416 -18.108 -8.096 1.00 93.25 107 GLY A C 1
ATOM 796 O O . GLY A 1 107 ? 2.823 -17.771 -6.980 1.00 93.25 107 GLY A O 1
ATOM 797 N N . GLY A 1 108 ? 2.920 -19.161 -8.743 1.00 93.81 108 GLY A N 1
ATOM 798 C CA . GLY A 1 108 ? 3.976 -20.025 -8.194 1.00 93.81 108 GLY A CA 1
ATOM 799 C C . GLY A 1 108 ? 5.322 -19.308 -7.964 1.00 93.81 108 GLY A C 1
ATOM 800 O O . GLY A 1 108 ? 5.531 -18.196 -8.457 1.00 93.81 108 GLY A O 1
ATOM 801 N N . PRO A 1 109 ? 6.263 -19.888 -7.195 1.00 90.62 109 PRO A N 1
ATOM 802 C CA . PRO A 1 109 ? 7.622 -19.353 -7.074 1.00 90.62 109 PRO A CA 1
ATOM 803 C C . PRO A 1 109 ? 8.261 -19.136 -8.453 1.00 90.62 109 PRO A C 1
ATOM 805 O O . PRO A 1 109 ? 8.050 -19.928 -9.364 1.00 90.62 109 PRO A O 1
ATOM 808 N N . GLY A 1 110 ? 8.997 -18.038 -8.631 1.00 88.81 110 GLY A N 1
ATOM 809 C CA . GLY A 1 110 ? 9.625 -17.715 -9.920 1.00 88.81 110 GLY A CA 1
ATOM 810 C C . GLY A 1 110 ? 8.686 -17.164 -11.005 1.00 88.81 110 GLY A C 1
ATOM 811 O O . GLY A 1 110 ? 9.175 -16.727 -12.037 1.00 88.81 110 GLY A O 1
ATOM 812 N N . SER A 1 111 ? 7.371 -17.061 -10.771 1.00 93.19 111 SER A N 1
ATOM 813 C CA . SER A 1 111 ? 6.401 -16.543 -11.760 1.00 93.19 111 SER A CA 1
ATOM 814 C C . SER A 1 111 ? 6.493 -15.032 -12.053 1.00 93.19 111 SER A C 1
ATOM 816 O O . SER A 1 111 ? 5.605 -14.473 -12.687 1.00 93.19 111 SER A O 1
ATOM 818 N N . GLY A 1 112 ? 7.506 -14.335 -11.531 1.00 92.00 112 GLY A N 1
ATOM 819 C CA . GLY A 1 112 ? 7.726 -12.909 -11.792 1.00 92.00 112 GLY A CA 1
ATOM 820 C C . GLY A 1 112 ? 6.986 -11.915 -10.886 1.00 92.00 112 GLY A C 1
ATOM 821 O O . GLY A 1 112 ? 7.173 -10.720 -11.071 1.00 92.00 112 GLY A O 1
ATOM 822 N N . LYS A 1 113 ? 6.220 -12.345 -9.871 1.00 93.81 113 LYS A N 1
ATOM 823 C CA . LYS A 1 113 ? 5.461 -11.441 -8.964 1.00 93.81 113 LYS A CA 1
ATOM 824 C C . LYS A 1 113 ? 6.299 -10.288 -8.405 1.00 93.81 113 LYS A C 1
ATOM 826 O O . LYS A 1 113 ? 5.964 -9.125 -8.589 1.00 93.81 113 LYS A O 1
ATOM 831 N N . THR A 1 114 ? 7.433 -10.614 -7.785 1.00 92.69 114 THR A N 1
ATOM 832 C CA . THR A 1 114 ? 8.357 -9.617 -7.226 1.00 92.69 114 THR A CA 1
ATOM 833 C C . THR A 1 114 ? 8.892 -8.681 -8.309 1.00 92.69 114 THR A C 1
ATOM 835 O O . THR A 1 114 ? 9.026 -7.489 -8.070 1.00 92.69 114 THR A O 1
ATOM 838 N N . GLN A 1 115 ? 9.149 -9.189 -9.519 1.00 92.69 115 GLN A N 1
ATOM 839 C CA . GLN A 1 115 ? 9.603 -8.354 -10.635 1.00 92.69 115 GLN A CA 1
ATOM 840 C C . GLN A 1 115 ? 8.514 -7.382 -11.090 1.00 92.69 115 GLN A C 1
ATOM 842 O O . GLN A 1 115 ? 8.823 -6.221 -11.334 1.00 92.69 115 GLN A O 1
ATOM 847 N N . VAL A 1 116 ? 7.250 -7.815 -11.140 1.00 94.31 116 VAL A N 1
ATOM 848 C CA . VAL A 1 116 ? 6.123 -6.918 -11.424 1.00 94.31 116 VAL A CA 1
ATOM 849 C C . VAL A 1 116 ? 6.044 -5.822 -10.361 1.00 94.31 116 VAL A C 1
ATOM 851 O O . VAL A 1 116 ? 6.044 -4.650 -10.723 1.00 94.31 116 VAL A O 1
ATOM 854 N N . CYS A 1 117 ? 6.084 -6.162 -9.068 1.00 94.50 117 CYS A N 1
ATOM 855 C CA . CYS A 1 117 ? 6.050 -5.161 -7.994 1.00 94.50 117 CYS A CA 1
ATOM 856 C C . CYS A 1 117 ? 7.202 -4.145 -8.096 1.00 94.50 117 CYS A C 1
ATOM 858 O O . CYS A 1 117 ? 6.974 -2.947 -7.949 1.00 94.50 117 CYS A O 1
ATOM 860 N N . LEU A 1 118 ? 8.426 -4.599 -8.391 1.00 94.31 118 LEU A N 1
ATOM 861 C CA . LEU A 1 118 ? 9.588 -3.721 -8.572 1.00 94.31 118 LEU A CA 1
ATOM 862 C C . LEU A 1 118 ? 9.457 -2.824 -9.813 1.00 94.31 118 LEU A C 1
ATOM 864 O O . LEU A 1 118 ? 9.779 -1.639 -9.745 1.00 94.31 118 LEU A O 1
ATOM 868 N N . CYS A 1 119 ? 8.959 -3.358 -10.933 1.00 95.06 119 CYS A N 1
ATOM 869 C CA . CYS A 1 119 ? 8.696 -2.583 -12.148 1.00 95.06 119 CYS A CA 1
ATOM 870 C C . CYS A 1 119 ? 7.663 -1.482 -11.907 1.00 95.06 119 CYS A C 1
ATOM 872 O O . CYS A 1 119 ? 7.884 -0.346 -12.330 1.00 95.06 119 CYS A O 1
ATOM 874 N N . VAL A 1 120 ? 6.568 -1.808 -11.214 1.00 95.44 120 VAL A N 1
ATOM 875 C CA . VAL A 1 120 ? 5.527 -0.833 -10.880 1.00 95.44 120 VAL A CA 1
ATOM 876 C C . VAL A 1 120 ? 6.070 0.217 -9.916 1.00 95.44 120 VAL A C 1
ATOM 878 O O . VAL A 1 120 ? 5.888 1.404 -10.161 1.00 95.44 120 VAL A O 1
ATOM 881 N N . ALA A 1 121 ? 6.802 -0.186 -8.872 1.00 95.06 121 ALA A N 1
ATOM 882 C CA . ALA A 1 121 ? 7.422 0.747 -7.931 1.00 95.06 121 ALA A CA 1
ATOM 883 C C . ALA A 1 121 ? 8.368 1.734 -8.635 1.00 95.06 121 ALA A C 1
ATOM 885 O O . ALA A 1 121 ? 8.271 2.940 -8.415 1.00 95.06 121 ALA A O 1
ATOM 886 N N . ALA A 1 122 ? 9.229 1.242 -9.532 1.00 95.62 122 ALA A N 1
ATOM 887 C CA . ALA A 1 122 ? 10.107 2.090 -10.333 1.00 95.62 122 ALA A CA 1
ATOM 888 C C . ALA A 1 122 ? 9.311 3.033 -11.257 1.00 95.62 122 ALA A C 1
ATOM 890 O O . ALA A 1 122 ? 9.647 4.210 -11.357 1.00 95.62 122 ALA A O 1
ATOM 891 N N . ASN A 1 123 ? 8.234 2.551 -11.893 1.00 95.25 123 ASN A N 1
ATOM 892 C CA . ASN A 1 123 ? 7.374 3.367 -12.756 1.00 95.25 123 ASN A CA 1
ATOM 893 C C . ASN A 1 123 ? 6.674 4.495 -11.986 1.00 95.25 123 ASN A C 1
ATOM 895 O O . ASN A 1 123 ? 6.693 5.643 -12.418 1.00 95.25 123 ASN A O 1
ATOM 899 N N . VAL A 1 124 ? 6.088 4.184 -10.829 1.00 94.75 124 VAL A N 1
ATOM 900 C CA . VAL A 1 124 ? 5.395 5.164 -9.980 1.00 94.75 124 VAL A CA 1
ATOM 901 C C . VAL A 1 124 ? 6.380 6.210 -9.448 1.00 94.75 124 VAL A C 1
ATOM 903 O O . VAL A 1 124 ? 6.106 7.409 -9.503 1.00 94.75 124 VAL A O 1
ATOM 906 N N . ALA A 1 125 ? 7.559 5.778 -8.997 1.00 95.25 125 ALA A N 1
ATOM 907 C CA . ALA A 1 125 ? 8.572 6.678 -8.458 1.00 95.25 125 ALA A CA 1
ATOM 908 C C . ALA A 1 125 ? 9.188 7.610 -9.512 1.00 95.25 125 ALA A C 1
ATOM 910 O O . ALA A 1 125 ? 9.472 8.772 -9.214 1.00 95.25 125 ALA A O 1
ATOM 911 N N . HIS A 1 126 ? 9.394 7.111 -10.731 1.00 95.44 126 HIS A N 1
ATOM 912 C CA . HIS A 1 126 ? 10.041 7.855 -11.807 1.00 95.44 126 HIS A CA 1
ATOM 913 C C . HIS A 1 126 ? 9.040 8.568 -12.724 1.00 95.44 126 HIS A C 1
ATOM 915 O O . HIS A 1 126 ? 9.084 9.784 -12.843 1.00 95.44 126 HIS A O 1
ATOM 921 N N . SER A 1 127 ? 8.100 7.866 -13.350 1.00 92.94 127 SER A N 1
ATOM 922 C CA . SER A 1 127 ? 7.200 8.475 -14.340 1.00 92.94 127 SER A CA 1
ATOM 923 C C . SER A 1 127 ? 6.078 9.291 -13.701 1.00 92.94 127 SER A C 1
ATOM 925 O O . SER A 1 127 ? 5.709 10.333 -14.231 1.00 92.94 127 SER A O 1
ATOM 927 N N . LEU A 1 128 ? 5.551 8.847 -12.554 1.00 89.94 128 LEU A N 1
ATOM 928 C CA . LEU A 1 128 ? 4.500 9.582 -11.833 1.00 89.94 128 LEU A CA 1
ATOM 929 C C . LEU A 1 128 ? 5.060 10.522 -10.759 1.00 89.94 128 LEU A C 1
ATOM 931 O O . LEU A 1 128 ? 4.312 11.315 -10.196 1.00 89.94 128 LEU A O 1
ATOM 935 N N . GLN A 1 129 ? 6.364 10.440 -10.467 1.00 92.50 129 GLN A N 1
ATOM 936 C CA . GLN A 1 129 ? 7.042 11.234 -9.435 1.00 92.50 129 GLN A CA 1
ATOM 937 C C . GLN A 1 129 ? 6.367 11.114 -8.047 1.00 92.50 129 GLN A C 1
ATOM 939 O O . GLN A 1 129 ? 6.417 12.033 -7.229 1.00 92.50 129 GLN A O 1
ATOM 944 N N . GLN A 1 130 ? 5.754 9.960 -7.760 1.00 91.38 130 GLN A N 1
ATOM 945 C CA . GLN A 1 130 ? 5.040 9.681 -6.511 1.00 91.38 130 GLN A CA 1
ATOM 946 C C . GLN A 1 130 ? 5.882 8.844 -5.541 1.00 91.38 130 GLN A C 1
ATOM 948 O O . GLN A 1 130 ? 6.791 8.119 -5.938 1.00 91.38 130 GLN A O 1
ATOM 953 N N . LYS A 1 131 ? 5.580 8.939 -4.241 1.00 93.19 131 LYS A N 1
ATOM 954 C CA . LYS A 1 131 ? 6.237 8.118 -3.212 1.00 93.19 131 LYS A CA 1
ATOM 955 C C . LYS A 1 131 ? 5.668 6.698 -3.211 1.00 93.19 131 LYS A C 1
ATOM 957 O O . LYS A 1 131 ? 4.465 6.509 -3.367 1.00 93.19 131 LYS A O 1
ATOM 962 N N . VAL A 1 132 ? 6.529 5.712 -2.981 1.00 94.38 132 VAL A N 1
ATOM 963 C CA . VAL A 1 132 ? 6.166 4.292 -2.907 1.00 94.38 132 VAL A CA 1
ATOM 964 C C . VAL A 1 132 ? 6.646 3.739 -1.575 1.00 94.38 132 VAL A C 1
ATOM 966 O O . VAL A 1 132 ? 7.822 3.867 -1.252 1.00 94.38 132 VAL A O 1
ATOM 969 N N . LEU A 1 133 ? 5.755 3.098 -0.818 1.00 95.00 133 LEU A N 1
ATOM 970 C CA . LEU A 1 133 ? 6.143 2.259 0.312 1.00 95.00 133 LEU A CA 1
ATOM 971 C C . LEU A 1 133 ? 6.164 0.802 -0.148 1.00 95.00 133 LEU A C 1
ATOM 973 O O . LEU A 1 133 ? 5.133 0.262 -0.544 1.00 95.00 133 LEU A O 1
ATOM 977 N N . TYR A 1 134 ? 7.328 0.171 -0.075 1.00 94.56 134 TYR A N 1
ATOM 978 C CA . TYR A 1 134 ? 7.520 -1.238 -0.377 1.00 94.56 134 TYR A CA 1
ATOM 979 C C . TYR A 1 134 ? 7.773 -2.010 0.919 1.00 94.56 134 TYR A C 1
ATOM 981 O O . TYR A 1 134 ? 8.780 -1.787 1.593 1.00 94.56 134 TYR A O 1
ATOM 989 N N . ILE A 1 135 ? 6.881 -2.941 1.252 1.00 94.81 135 ILE A N 1
ATOM 990 C CA . ILE A 1 135 ? 7.033 -3.835 2.405 1.00 94.81 135 ILE A CA 1
ATOM 991 C C . ILE A 1 135 ? 7.584 -5.172 1.899 1.00 94.81 135 ILE A C 1
ATOM 993 O O . ILE A 1 135 ? 6.930 -5.864 1.122 1.00 94.81 135 ILE A O 1
ATOM 997 N N . ASP A 1 136 ? 8.803 -5.520 2.306 1.00 93.56 136 ASP A N 1
ATOM 998 C CA . ASP A 1 136 ? 9.492 -6.744 1.898 1.00 93.56 136 ASP A CA 1
ATOM 999 C C . ASP A 1 136 ? 9.490 -7.774 3.033 1.00 93.56 136 ASP A C 1
ATOM 1001 O O . ASP A 1 136 ? 10.212 -7.631 4.019 1.00 93.56 136 ASP A O 1
ATOM 1005 N N . SER A 1 137 ? 8.677 -8.818 2.877 1.00 90.19 137 SER A N 1
ATOM 1006 C CA . SER A 1 137 ? 8.547 -9.919 3.838 1.00 90.19 137 SER A CA 1
ATOM 1007 C C . SER A 1 137 ? 9.504 -11.087 3.589 1.00 90.19 137 SER A C 1
ATOM 1009 O O . SER A 1 137 ? 9.660 -11.943 4.452 1.00 90.19 137 SER A O 1
ATOM 1011 N N . ASN A 1 138 ? 10.144 -11.159 2.416 1.00 85.06 138 ASN A N 1
ATOM 1012 C CA . ASN A 1 138 ? 10.951 -12.319 2.016 1.00 85.06 138 ASN A CA 1
ATOM 1013 C C . ASN A 1 138 ? 12.387 -11.942 1.609 1.00 85.06 138 ASN A C 1
ATOM 1015 O O . ASN A 1 138 ? 13.117 -12.772 1.071 1.00 85.06 138 ASN A O 1
ATOM 1019 N N . GLY A 1 139 ? 12.789 -10.685 1.817 1.00 79.25 139 GLY A N 1
ATOM 1020 C CA . GLY A 1 139 ? 14.131 -10.191 1.495 1.00 79.25 139 GLY A CA 1
ATOM 1021 C C . GLY A 1 139 ? 14.441 -10.167 -0.005 1.00 79.25 139 GLY A C 1
ATOM 1022 O O . GLY A 1 139 ? 15.608 -10.161 -0.391 1.00 79.25 139 GLY A O 1
ATOM 1023 N N . GLY A 1 140 ? 13.413 -10.208 -0.859 1.00 76.00 140 GLY A N 1
ATOM 1024 C CA . GLY A 1 140 ? 13.567 -10.315 -2.312 1.00 76.00 140 GLY A CA 1
ATOM 1025 C C . GLY A 1 140 ? 13.947 -8.999 -2.995 1.00 76.00 140 GLY A C 1
ATOM 1026 O O . GLY A 1 140 ? 14.219 -8.998 -4.198 1.00 76.00 140 GLY A O 1
ATOM 1027 N N . LEU A 1 141 ? 13.940 -7.880 -2.264 1.00 85.44 141 LEU A N 1
ATOM 1028 C CA . LEU A 1 141 ? 14.241 -6.559 -2.799 1.00 85.44 141 LEU A CA 1
ATOM 1029 C C . LEU A 1 141 ? 15.731 -6.217 -2.676 1.00 85.44 141 LEU A C 1
ATOM 1031 O O . LEU A 1 141 ? 16.313 -6.206 -1.586 1.00 85.44 141 LEU A O 1
ATOM 1035 N N . THR A 1 142 ? 16.322 -5.811 -3.803 1.00 88.38 142 THR A N 1
ATOM 1036 C CA . THR A 1 142 ? 17.664 -5.221 -3.868 1.00 88.38 142 THR A CA 1
ATOM 1037 C C . THR A 1 142 ? 17.632 -3.861 -4.566 1.00 88.38 142 THR A C 1
ATOM 1039 O O . THR A 1 142 ? 17.004 -3.692 -5.612 1.00 88.38 142 THR A O 1
ATOM 1042 N N . ALA A 1 143 ? 18.342 -2.878 -4.001 1.00 90.88 143 ALA A N 1
ATOM 1043 C CA . ALA A 1 143 ? 18.432 -1.533 -4.577 1.00 90.88 143 ALA A CA 1
ATOM 1044 C C . ALA A 1 143 ? 19.066 -1.547 -5.977 1.00 90.88 143 ALA A C 1
ATOM 1046 O O . ALA A 1 143 ? 18.616 -0.834 -6.870 1.00 90.88 143 ALA A O 1
ATOM 1047 N N . SER A 1 144 ? 20.047 -2.429 -6.199 1.00 94.00 144 SER A N 1
ATOM 1048 C CA . SER A 1 144 ? 20.664 -2.639 -7.511 1.00 94.00 144 SER A CA 1
ATOM 1049 C C . SER A 1 144 ? 19.645 -3.048 -8.573 1.00 94.00 144 SER A C 1
ATOM 1051 O O . SER A 1 144 ? 19.719 -2.572 -9.703 1.00 94.00 144 SER A O 1
ATOM 1053 N N . ARG A 1 145 ? 18.651 -3.878 -8.223 1.00 94.62 145 ARG A N 1
ATOM 1054 C CA . ARG A 1 145 ? 17.607 -4.274 -9.170 1.00 94.62 145 ARG A CA 1
ATOM 1055 C C . ARG A 1 145 ? 16.671 -3.118 -9.514 1.00 94.62 145 ARG A C 1
ATOM 1057 O O . ARG A 1 145 ? 16.282 -2.991 -10.670 1.00 94.62 145 ARG A O 1
ATOM 1064 N N . ILE A 1 146 ? 16.329 -2.275 -8.541 1.00 94.94 146 ILE A N 1
ATOM 1065 C CA . ILE A 1 146 ? 15.528 -1.067 -8.786 1.00 94.94 146 ILE A CA 1
ATOM 1066 C C . ILE A 1 146 ? 16.296 -0.114 -9.706 1.00 94.94 146 ILE A C 1
ATOM 1068 O O . ILE A 1 146 ? 15.738 0.347 -10.698 1.00 94.94 146 ILE A O 1
ATOM 1072 N N . LEU A 1 147 ? 17.584 0.113 -9.436 1.00 96.12 147 LEU A N 1
ATOM 1073 C CA . LEU A 1 147 ? 18.436 0.953 -10.276 1.00 96.12 147 LEU A CA 1
ATOM 1074 C C . LEU A 1 147 ? 18.501 0.434 -11.719 1.00 96.12 147 LEU A C 1
ATOM 1076 O O . LEU A 1 147 ? 18.305 1.211 -12.643 1.00 96.12 147 LEU A O 1
ATOM 1080 N N . GLN A 1 148 ? 18.667 -0.876 -11.929 1.00 96.69 148 GLN A N 1
ATOM 1081 C CA . GLN A 1 148 ? 18.621 -1.472 -13.274 1.00 96.69 148 GLN A CA 1
ATOM 1082 C C . GLN A 1 148 ? 17.294 -1.202 -14.001 1.00 96.69 148 GLN A C 1
ATOM 1084 O O . GLN A 1 148 ? 17.280 -0.958 -15.205 1.00 96.69 148 GLN A O 1
ATOM 1089 N N . LEU A 1 149 ? 16.165 -1.263 -13.287 1.00 95.56 149 LEU A N 1
ATOM 1090 C CA . LEU A 1 149 ? 14.848 -0.968 -13.859 1.00 95.56 149 LEU A CA 1
ATOM 1091 C C . LEU A 1 149 ? 14.683 0.519 -14.201 1.00 95.56 149 LEU A C 1
ATOM 1093 O O . LEU A 1 149 ? 13.988 0.837 -15.165 1.00 95.56 149 LEU A O 1
ATOM 1097 N N . LEU A 1 150 ? 15.311 1.414 -13.436 1.00 96.19 150 LEU A N 1
ATOM 1098 C CA . LEU A 1 150 ? 15.339 2.853 -13.712 1.00 96.19 150 LEU A CA 1
ATOM 1099 C C . LEU A 1 150 ? 16.263 3.188 -14.888 1.00 96.19 150 LEU A C 1
ATOM 1101 O O . LEU A 1 150 ? 15.869 3.950 -15.762 1.00 96.19 150 LEU A O 1
ATOM 1105 N N . GLN A 1 151 ? 17.435 2.556 -14.971 1.00 96.00 151 GLN A N 1
ATOM 1106 C CA . GLN A 1 151 ? 18.383 2.703 -16.084 1.00 96.00 151 GLN A CA 1
ATOM 1107 C C . GLN A 1 151 ? 17.787 2.269 -17.429 1.00 96.00 151 GLN A C 1
ATOM 1109 O O . GLN A 1 151 ? 18.120 2.822 -18.471 1.00 96.00 151 GLN A O 1
ATOM 1114 N N . ALA A 1 152 ? 16.861 1.306 -17.417 1.00 93.62 152 ALA A N 1
ATOM 1115 C CA . ALA A 1 152 ? 16.107 0.921 -18.609 1.00 93.62 152 ALA A CA 1
ATOM 1116 C C . ALA A 1 152 ? 15.088 1.988 -19.069 1.00 93.62 152 ALA A C 1
ATOM 1118 O O . ALA A 1 152 ? 14.500 1.840 -20.140 1.00 93.62 152 ALA A O 1
ATOM 1119 N N . ARG A 1 153 ? 14.838 3.026 -18.259 1.00 90.56 153 ARG A N 1
ATOM 1120 C CA . ARG A 1 153 ? 13.858 4.096 -18.512 1.00 90.56 153 ARG A CA 1
ATOM 1121 C C . ARG A 1 153 ? 14.519 5.444 -18.784 1.00 90.56 153 ARG A C 1
ATOM 1123 O O . ARG A 1 153 ? 14.053 6.158 -19.663 1.00 90.56 153 ARG A O 1
ATOM 1130 N N . THR A 1 154 ? 15.582 5.770 -18.054 1.00 93.44 154 THR A N 1
ATOM 1131 C CA . THR A 1 154 ? 16.325 7.026 -18.193 1.00 93.44 154 THR A CA 1
ATOM 1132 C C . THR A 1 154 ? 17.817 6.799 -17.968 1.00 93.44 154 THR A C 1
ATOM 1134 O O . THR A 1 154 ? 18.215 5.997 -17.119 1.00 93.44 154 THR A O 1
ATOM 1137 N N . SER A 1 155 ? 18.650 7.515 -18.722 1.00 94.56 155 SER A N 1
ATOM 1138 C CA . SER A 1 155 ? 20.102 7.570 -18.516 1.00 94.56 155 SER A CA 1
ATOM 1139 C C . SER A 1 155 ? 20.528 8.686 -17.557 1.00 94.56 155 SER A C 1
ATOM 1141 O O . SER A 1 155 ? 21.709 8.769 -17.241 1.00 94.56 155 SER A O 1
ATOM 1143 N N . ASP A 1 156 ? 19.600 9.542 -17.122 1.00 96.56 156 ASP A N 1
ATOM 1144 C CA . ASP A 1 156 ? 19.877 10.662 -16.222 1.00 96.56 156 ASP A CA 1
ATOM 1145 C C . ASP A 1 156 ? 20.040 10.174 -14.770 1.00 96.56 156 ASP A C 1
ATOM 1147 O O . ASP A 1 156 ? 19.129 9.585 -14.180 1.00 96.56 156 ASP A O 1
ATOM 1151 N N . GLU A 1 157 ? 21.220 10.405 -14.193 1.00 95.81 157 GLU A N 1
ATOM 1152 C CA . GLU A 1 157 ? 21.550 9.993 -12.827 1.00 95.81 157 GLU A CA 1
ATOM 1153 C C . GLU A 1 157 ? 20.774 10.781 -11.759 1.00 95.81 157 GLU A C 1
ATOM 1155 O O . GLU A 1 157 ? 20.439 10.216 -10.713 1.00 95.81 157 GLU A O 1
ATOM 1160 N N . GLU A 1 158 ? 20.430 12.050 -12.008 1.00 95.69 158 GLU A N 1
ATOM 1161 C CA . GLU A 1 158 ? 19.626 12.856 -11.085 1.00 95.69 158 GLU A CA 1
ATOM 1162 C C . GLU A 1 158 ? 18.187 12.335 -11.030 1.00 95.69 158 GLU A C 1
ATOM 1164 O O . GLU A 1 158 ? 17.617 12.174 -9.944 1.00 95.69 158 GLU A O 1
ATOM 1169 N N . GLU A 1 159 ? 17.610 11.981 -12.182 1.00 95.00 159 GLU A N 1
ATOM 1170 C CA . GLU A 1 159 ? 16.279 11.369 -12.239 1.00 95.00 159 GLU A CA 1
ATOM 1171 C C . GLU A 1 159 ? 16.249 9.995 -11.556 1.00 95.00 159 GLU A C 1
ATOM 1173 O O . GLU A 1 159 ? 15.289 9.671 -10.844 1.00 95.00 159 GLU A O 1
ATOM 1178 N N . GLN A 1 160 ? 17.300 9.187 -11.742 1.00 96.31 160 GLN A N 1
ATOM 1179 C CA . GLN A 1 160 ? 17.454 7.896 -11.067 1.00 96.31 160 GLN A CA 1
ATOM 1180 C C . GLN A 1 160 ? 17.543 8.076 -9.547 1.00 96.31 160 GLN A C 1
ATOM 1182 O O . GLN A 1 160 ? 16.825 7.400 -8.803 1.00 96.31 160 GLN A O 1
ATOM 1187 N N . ALA A 1 161 ? 18.380 9.003 -9.076 1.00 96.12 161 ALA A N 1
ATOM 1188 C CA . ALA A 1 161 ? 18.535 9.301 -7.657 1.00 96.12 161 ALA A CA 1
ATOM 1189 C C . ALA A 1 161 ? 17.223 9.812 -7.042 1.00 96.12 161 ALA A C 1
ATOM 1191 O O . ALA A 1 161 ? 16.808 9.334 -5.982 1.00 96.12 161 ALA A O 1
ATOM 1192 N N . GLY A 1 162 ? 16.525 10.720 -7.731 1.00 96.69 162 GLY A N 1
ATOM 1193 C CA . GLY A 1 162 ? 15.222 11.231 -7.310 1.00 96.69 162 GLY A CA 1
ATOM 1194 C C . GLY A 1 162 ? 14.162 10.131 -7.202 1.00 96.69 162 GLY A C 1
ATOM 1195 O O . GLY A 1 162 ? 13.409 10.088 -6.227 1.00 96.69 162 GLY A O 1
ATOM 1196 N N . ALA A 1 163 ? 14.130 9.192 -8.151 1.00 96.06 163 ALA A N 1
ATOM 1197 C CA . ALA A 1 163 ? 13.226 8.046 -8.092 1.00 96.06 163 ALA A CA 1
ATOM 1198 C C . ALA A 1 163 ? 13.562 7.101 -6.925 1.00 96.06 163 ALA A C 1
ATOM 1200 O O . ALA A 1 163 ? 12.659 6.683 -6.200 1.00 96.06 163 ALA A O 1
ATOM 1201 N N . LEU A 1 164 ? 14.845 6.805 -6.684 1.00 95.94 164 LEU A N 1
ATOM 1202 C CA . LEU A 1 164 ? 15.268 5.975 -5.550 1.00 95.94 164 LEU A CA 1
ATOM 1203 C C . LEU A 1 164 ? 14.874 6.596 -4.201 1.00 95.94 164 LEU A C 1
ATOM 1205 O O . LEU A 1 164 ? 14.379 5.884 -3.331 1.00 95.94 164 LEU A O 1
ATOM 1209 N N . GLN A 1 165 ? 15.009 7.917 -4.041 1.00 96.06 165 GLN A N 1
ATOM 1210 C CA . GLN A 1 165 ? 14.610 8.624 -2.815 1.00 96.06 165 GLN A CA 1
ATOM 1211 C C . GLN A 1 165 ? 13.104 8.541 -2.520 1.00 96.06 165 GLN A C 1
ATOM 1213 O O . GLN A 1 165 ? 12.686 8.670 -1.367 1.00 96.06 165 GLN A O 1
ATOM 1218 N N . ARG A 1 166 ? 12.268 8.326 -3.542 1.00 95.12 166 ARG A N 1
ATOM 1219 C CA . ARG A 1 166 ? 10.813 8.184 -3.383 1.00 95.12 166 ARG A CA 1
ATOM 1220 C C . ARG A 1 166 ? 10.375 6.785 -2.966 1.00 95.12 166 ARG A C 1
ATOM 1222 O O . ARG A 1 166 ? 9.225 6.636 -2.549 1.00 95.12 166 ARG A O 1
ATOM 1229 N N . ILE A 1 167 ? 11.246 5.781 -3.069 1.00 95.19 167 ILE A N 1
ATOM 1230 C CA . ILE A 1 167 ? 10.931 4.395 -2.716 1.00 95.19 167 ILE A CA 1
ATOM 1231 C C . ILE A 1 167 ? 11.404 4.129 -1.286 1.00 95.19 167 ILE A C 1
ATOM 1233 O O . ILE A 1 167 ? 12.585 3.919 -1.020 1.00 95.19 167 ILE A O 1
ATOM 1237 N N . GLN A 1 168 ? 10.459 4.115 -0.352 1.00 93.50 168 GLN A N 1
ATOM 1238 C CA . GLN A 1 168 ? 10.692 3.730 1.033 1.00 93.50 168 GLN A CA 1
ATOM 1239 C C . GLN A 1 168 ? 10.547 2.219 1.166 1.00 93.50 168 GLN A C 1
ATOM 1241 O O . GLN A 1 168 ? 9.519 1.659 0.796 1.00 93.50 168 GLN A O 1
ATOM 1246 N N . VAL A 1 169 ? 11.566 1.556 1.704 1.00 92.75 169 VAL A N 1
ATOM 1247 C CA . VAL A 1 169 ? 11.566 0.102 1.880 1.00 92.75 169 VAL A CA 1
ATOM 1248 C C . VAL A 1 169 ? 11.524 -0.229 3.360 1.00 92.75 169 VAL A C 1
ATOM 1250 O O . VAL A 1 169 ? 12.361 0.247 4.125 1.00 92.75 169 VAL A O 1
ATOM 1253 N N . VAL A 1 170 ? 10.587 -1.091 3.748 1.00 93.69 170 VAL A N 1
ATOM 1254 C CA . VAL A 1 170 ? 10.515 -1.658 5.095 1.00 93.69 170 VAL A CA 1
ATOM 1255 C C . VAL A 1 170 ? 10.612 -3.168 4.989 1.00 93.69 170 VAL A C 1
ATOM 1257 O O . VAL A 1 170 ? 9.825 -3.796 4.286 1.00 93.69 170 VAL A O 1
ATOM 1260 N N . ARG A 1 171 ? 11.591 -3.758 5.673 1.00 93.38 171 ARG A N 1
ATOM 1261 C CA . ARG A 1 171 ? 11.710 -5.214 5.782 1.00 93.38 171 ARG A CA 1
ATOM 1262 C C . ARG A 1 171 ? 10.977 -5.675 7.028 1.00 93.38 171 ARG A C 1
ATOM 1264 O O . ARG A 1 171 ? 11.212 -5.121 8.096 1.00 93.38 171 ARG A O 1
ATOM 1271 N N . VAL A 1 172 ? 10.119 -6.673 6.871 1.00 94.19 172 VAL A N 1
ATOM 1272 C CA . VAL A 1 172 ? 9.337 -7.253 7.967 1.00 94.19 172 VAL A CA 1
ATOM 1273 C C . VAL A 1 172 ? 9.662 -8.733 8.074 1.00 94.19 172 VAL A C 1
ATOM 1275 O O . VAL A 1 172 ? 9.738 -9.429 7.065 1.00 94.19 172 VAL A O 1
ATOM 1278 N N . PHE A 1 173 ? 9.882 -9.207 9.296 1.00 91.81 173 PHE A N 1
ATOM 1279 C CA . PHE A 1 173 ? 10.269 -10.602 9.552 1.00 91.81 173 PHE A CA 1
ATOM 1280 C C . PHE A 1 173 ? 9.151 -11.425 10.196 1.00 91.81 173 PHE A C 1
ATOM 1282 O O . PHE A 1 173 ? 9.261 -12.644 10.305 1.00 91.81 173 PHE A O 1
ATOM 1289 N N . ASP A 1 174 ? 8.070 -10.763 10.601 1.00 91.38 174 ASP A N 1
ATOM 1290 C CA . ASP A 1 174 ? 6.891 -11.376 11.186 1.00 91.38 174 ASP A CA 1
ATOM 1291 C C . ASP A 1 174 ? 5.634 -10.551 10.865 1.00 91.38 174 ASP A C 1
ATOM 1293 O O . ASP A 1 174 ? 5.692 -9.428 10.350 1.00 91.38 174 ASP A O 1
ATOM 1297 N N . ILE A 1 175 ? 4.477 -11.142 11.156 1.00 93.62 175 ILE A N 1
ATOM 1298 C CA . ILE A 1 175 ? 3.176 -10.519 10.913 1.00 93.62 175 ILE A CA 1
ATOM 1299 C C . ILE A 1 175 ? 2.933 -9.295 11.807 1.00 93.62 175 ILE A C 1
ATOM 1301 O O . ILE A 1 175 ? 2.241 -8.373 11.386 1.00 93.62 175 ILE A O 1
ATOM 1305 N N . PHE A 1 176 ? 3.511 -9.241 13.009 1.00 91.94 176 PHE A N 1
ATOM 1306 C CA . PHE A 1 176 ? 3.302 -8.129 13.936 1.00 91.94 176 PHE A CA 1
ATOM 1307 C C . PHE A 1 176 ? 3.977 -6.857 13.418 1.00 91.94 176 PHE A C 1
ATOM 1309 O O . PHE A 1 176 ? 3.324 -5.823 13.322 1.00 91.94 176 PHE A O 1
ATOM 1316 N N . GLN A 1 177 ? 5.219 -6.962 12.941 1.00 91.19 177 GLN A N 1
ATOM 1317 C CA . GLN A 1 177 ? 5.926 -5.867 12.276 1.00 91.19 177 GLN A CA 1
ATOM 1318 C C . GLN A 1 177 ? 5.171 -5.378 11.038 1.00 91.19 177 GLN A C 1
ATOM 1320 O O . GLN A 1 177 ? 5.086 -4.175 10.797 1.00 91.19 177 GLN A O 1
ATOM 1325 N N . MET A 1 178 ? 4.591 -6.288 10.247 1.00 92.00 178 MET A N 1
ATOM 1326 C CA . MET A 1 178 ? 3.766 -5.882 9.110 1.00 92.00 178 MET A CA 1
ATOM 1327 C C . MET A 1 178 ? 2.539 -5.081 9.559 1.00 92.00 178 MET A C 1
ATOM 1329 O O . MET A 1 178 ? 2.245 -4.035 8.978 1.00 92.00 178 MET A O 1
ATOM 1333 N N . LEU A 1 179 ? 1.835 -5.541 10.593 1.00 90.56 179 LEU A N 1
ATOM 1334 C CA . LEU A 1 179 ? 0.676 -4.837 11.136 1.00 90.56 179 LEU A CA 1
ATOM 1335 C C . LEU A 1 179 ? 1.057 -3.454 11.681 1.00 90.56 179 LEU A C 1
ATOM 1337 O O . LEU A 1 179 ? 0.344 -2.492 11.397 1.00 90.56 179 LEU A O 1
ATOM 1341 N N . ASP A 1 180 ? 2.186 -3.334 12.378 1.00 88.44 180 ASP A N 1
ATOM 1342 C CA . ASP A 1 180 ? 2.695 -2.058 12.894 1.00 88.44 180 ASP A CA 1
ATOM 1343 C C . ASP A 1 180 ? 2.961 -1.063 11.757 1.00 88.44 180 ASP A C 1
ATOM 1345 O O . ASP A 1 180 ? 2.466 0.065 11.783 1.00 88.44 180 ASP A O 1
ATOM 1349 N N . VAL A 1 181 ? 3.625 -1.501 10.681 1.00 89.75 181 VAL A N 1
ATOM 1350 C CA . VAL A 1 181 ? 3.881 -0.661 9.497 1.00 89.75 181 VAL A CA 1
ATOM 1351 C C . VAL A 1 181 ? 2.578 -0.186 8.852 1.00 89.75 181 VAL A C 1
ATOM 1353 O O . VAL A 1 181 ? 2.463 0.972 8.443 1.00 89.75 181 VAL A O 1
ATOM 1356 N N . LEU A 1 182 ? 1.565 -1.051 8.760 1.00 88.88 182 LEU A N 1
ATOM 1357 C CA . LEU A 1 182 ? 0.264 -0.681 8.197 1.00 88.88 182 LEU A CA 1
ATOM 1358 C C . LEU A 1 182 ? -0.494 0.311 9.097 1.00 88.88 182 LEU A C 1
ATOM 1360 O O . LEU A 1 182 ? -1.190 1.191 8.574 1.00 88.88 182 LEU A O 1
ATOM 1364 N N . GLN A 1 183 ? -0.355 0.199 10.422 1.00 82.75 183 GLN A N 1
ATOM 1365 C CA . GLN A 1 183 ? -0.914 1.147 11.391 1.00 82.75 183 GLN A CA 1
ATOM 1366 C C . GLN A 1 183 ? -0.219 2.511 11.322 1.00 82.75 183 GLN A C 1
ATOM 1368 O O . GLN A 1 183 ? -0.896 3.542 11.288 1.00 82.75 183 GLN A O 1
ATOM 1373 N N . ASP A 1 184 ? 1.107 2.533 11.237 1.00 84.94 184 ASP A N 1
ATOM 1374 C CA . ASP A 1 184 ? 1.880 3.768 11.108 1.00 84.94 184 ASP A CA 1
ATOM 1375 C C . ASP A 1 184 ? 1.587 4.463 9.776 1.00 84.94 184 ASP A C 1
ATOM 1377 O O . ASP A 1 184 ? 1.356 5.676 9.736 1.00 84.94 184 ASP A O 1
ATOM 1381 N N . LEU A 1 185 ? 1.464 3.691 8.689 1.00 84.69 185 LEU A N 1
ATOM 1382 C CA . LEU A 1 185 ? 1.042 4.204 7.388 1.00 84.69 185 LEU A CA 1
ATOM 1383 C C . LEU A 1 185 ? -0.349 4.847 7.460 1.00 84.69 185 LEU A C 1
ATOM 1385 O O . LEU A 1 185 ? -0.562 5.915 6.887 1.00 84.69 185 LEU A O 1
ATOM 1389 N N . ARG A 1 186 ? -1.302 4.238 8.178 1.00 76.75 186 ARG A N 1
ATOM 1390 C CA . ARG A 1 186 ? -2.624 4.843 8.414 1.00 76.75 186 ARG A CA 1
ATOM 1391 C C . ARG A 1 186 ? -2.486 6.201 9.107 1.00 76.75 186 ARG A C 1
ATOM 1393 O O . ARG A 1 186 ? -3.164 7.145 8.705 1.00 76.75 186 ARG A O 1
ATOM 1400 N N . GLY A 1 187 ? -1.615 6.306 10.111 1.00 68.12 1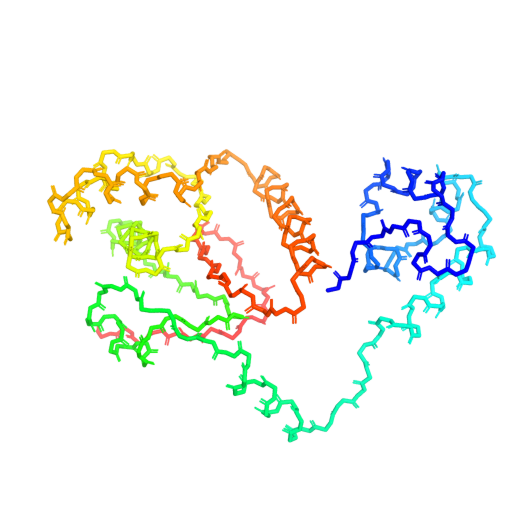87 GLY A N 1
ATOM 1401 C CA . GLY A 1 187 ? -1.330 7.559 10.811 1.00 68.12 187 GLY A CA 1
ATOM 1402 C C . GLY A 1 187 ? -0.754 8.637 9.888 1.00 68.12 187 GLY A C 1
ATOM 1403 O O . GLY A 1 187 ? -1.280 9.750 9.841 1.00 68.12 187 GLY A O 1
ATOM 1404 N N . ALA A 1 188 ? 0.270 8.292 9.104 1.00 72.62 188 ALA A N 1
ATOM 1405 C CA . ALA A 1 188 ? 0.931 9.210 8.177 1.00 72.62 188 ALA A CA 1
ATOM 1406 C C . ALA A 1 188 ? -0.009 9.706 7.063 1.00 72.62 188 ALA A C 1
ATOM 1408 O O . ALA A 1 188 ? -0.063 10.904 6.775 1.00 72.62 188 ALA A O 1
ATOM 1409 N N . VAL A 1 189 ? -0.800 8.803 6.473 1.00 68.50 189 VAL A N 1
ATOM 1410 C CA . VAL A 1 189 ? -1.778 9.151 5.428 1.00 68.50 189 VAL A CA 1
ATOM 1411 C C . VAL A 1 189 ? -2.899 10.020 6.001 1.00 68.50 189 VAL A C 1
ATOM 1413 O O . VAL A 1 189 ? -3.288 11.008 5.383 1.00 68.50 189 VAL A O 1
ATOM 1416 N N . ALA A 1 190 ? -3.387 9.727 7.210 1.00 57.78 190 ALA A N 1
ATOM 1417 C CA . ALA A 1 190 ? -4.427 10.537 7.843 1.00 57.78 190 ALA A CA 1
ATOM 1418 C C . ALA A 1 190 ? -3.959 11.971 8.165 1.00 57.78 190 ALA A C 1
ATOM 1420 O O . ALA A 1 190 ? -4.759 12.903 8.082 1.00 57.78 190 ALA A O 1
ATOM 1421 N N . GLN A 1 191 ? -2.674 12.165 8.486 1.00 51.28 191 GLN A N 1
ATOM 1422 C CA . GLN A 1 191 ? -2.090 13.495 8.691 1.00 51.28 191 GLN A CA 1
ATOM 1423 C C . GLN A 1 191 ? -1.941 14.274 7.377 1.00 51.28 191 GLN A C 1
ATOM 1425 O O . GLN A 1 191 ? -2.265 15.461 7.336 1.00 51.28 191 GLN A O 1
ATOM 1430 N N . GLN A 1 192 ? -1.531 13.618 6.286 1.00 49.50 192 GLN A N 1
ATOM 1431 C CA . GLN A 1 192 ? -1.425 14.262 4.970 1.00 49.50 192 GLN A CA 1
ATOM 1432 C C . GLN A 1 192 ? -2.790 14.697 4.421 1.00 49.50 192 GLN A C 1
ATOM 1434 O O . GLN A 1 192 ? -2.918 15.828 3.963 1.00 49.50 192 GLN A O 1
ATOM 1439 N N . VAL A 1 193 ? -3.828 13.866 4.560 1.00 44.28 193 VAL A N 1
ATOM 1440 C CA . VAL A 1 193 ? -5.207 14.213 4.155 1.00 44.28 193 VAL A CA 1
ATOM 1441 C C . VAL A 1 193 ? -5.787 15.353 5.007 1.00 44.28 193 VAL A C 1
ATOM 1443 O O . VAL A 1 193 ? -6.635 16.105 4.546 1.00 44.28 193 VAL A O 1
ATOM 1446 N N . SER A 1 194 ? -5.315 15.538 6.245 1.00 31.53 194 SER A N 1
ATOM 1447 C CA . SER A 1 194 ? -5.736 16.676 7.077 1.00 31.53 194 SER A CA 1
ATOM 1448 C C . SER A 1 194 ? -5.043 18.004 6.740 1.00 31.53 194 SER A C 1
ATOM 1450 O O . SER A 1 194 ? -5.540 19.055 7.138 1.00 31.53 194 SER A O 1
ATOM 1452 N N . LEU A 1 195 ? -3.915 17.962 6.019 1.00 27.89 195 LEU A N 1
ATOM 1453 C CA . LEU A 1 195 ? -3.151 19.136 5.569 1.00 27.89 195 LEU A CA 1
ATOM 1454 C C . LEU A 1 195 ? -3.435 19.498 4.105 1.00 27.89 195 LEU A C 1
ATOM 1456 O O . LEU A 1 195 ? -3.254 20.645 3.708 1.00 27.89 195 LEU A O 1
ATOM 1460 N N . LEU A 1 196 ? -3.893 18.532 3.311 1.00 28.59 196 LEU A N 1
ATOM 1461 C CA . LEU A 1 196 ? -4.283 18.707 1.921 1.00 28.59 196 LEU A CA 1
ATOM 1462 C C . LEU A 1 196 ? -5.802 18.571 1.820 1.00 28.59 196 LEU A C 1
ATOM 1464 O O . LEU A 1 196 ? -6.340 17.471 1.836 1.00 28.59 196 LEU A O 1
ATOM 1468 N N . SER A 1 197 ? -6.503 19.684 1.618 1.00 24.95 197 SER A N 1
ATOM 1469 C CA . SER A 1 197 ? -7.899 19.712 1.155 1.00 24.95 197 SER A CA 1
ATOM 1470 C C . SER A 1 197 ? -8.067 19.201 -0.292 1.00 24.95 197 SER A C 1
ATOM 1472 O O . SER A 1 197 ? -9.049 19.518 -0.956 1.00 24.95 197 SER A O 1
ATOM 1474 N N . THR A 1 198 ? -7.117 18.408 -0.797 1.00 26.69 198 THR A N 1
ATOM 1475 C CA . THR A 1 198 ? -7.138 17.783 -2.123 1.00 26.69 198 THR A CA 1
ATOM 1476 C C . THR A 1 198 ? -6.613 16.342 -2.032 1.00 26.69 198 THR A C 1
ATOM 1478 O O . THR A 1 198 ? -5.617 16.095 -1.346 1.00 26.69 198 THR A O 1
ATOM 1481 N N . PRO A 1 199 ? -7.270 15.364 -2.682 1.00 34.59 199 PRO A N 1
ATOM 1482 C CA . PRO A 1 199 ? -6.901 13.958 -2.571 1.00 34.59 199 PRO A CA 1
ATOM 1483 C C . PRO A 1 199 ? -5.658 13.658 -3.419 1.00 34.59 199 PRO A C 1
ATOM 1485 O O . PRO A 1 199 ? -5.732 13.542 -4.641 1.00 34.59 199 PRO A O 1
ATOM 1488 N N . SER A 1 200 ? -4.498 13.501 -2.779 1.00 33.56 200 SER A N 1
ATOM 1489 C CA . SER A 1 200 ? -3.318 12.912 -3.417 1.00 33.56 200 SER A CA 1
ATOM 1490 C C . SER A 1 200 ? -3.384 11.384 -3.310 1.00 33.56 200 SER A C 1
ATOM 1492 O O . SER A 1 200 ? -3.300 10.791 -2.235 1.00 33.56 200 SER A O 1
ATOM 1494 N N . CYS A 1 201 ? -3.596 10.739 -4.456 1.00 37.56 201 CYS A N 1
ATOM 1495 C CA . CYS A 1 201 ? -3.735 9.293 -4.585 1.00 37.56 201 CYS A CA 1
ATOM 1496 C C . CYS A 1 201 ? -2.408 8.553 -4.351 1.00 37.56 201 CYS A C 1
ATOM 1498 O O . CYS A 1 201 ? -1.396 8.884 -4.966 1.00 37.56 201 CYS A O 1
ATOM 1500 N N . PHE A 1 202 ? -2.445 7.498 -3.534 1.00 35.44 202 PHE A N 1
ATOM 1501 C CA . PHE A 1 202 ? -1.362 6.525 -3.371 1.00 35.44 202 PHE A CA 1
ATOM 1502 C C . PHE A 1 202 ? -1.836 5.126 -3.809 1.00 35.44 202 PHE A C 1
ATOM 1504 O O . PHE A 1 202 ? -2.861 4.665 -3.300 1.00 35.44 202 PHE A O 1
ATOM 1511 N N . PRO A 1 203 ? -1.109 4.403 -4.682 1.00 31.67 203 PRO A N 1
ATOM 1512 C CA . PRO A 1 203 ? -1.319 2.967 -4.872 1.00 31.67 203 PRO A CA 1
ATOM 1513 C C . PRO A 1 203 ? -0.852 2.181 -3.645 1.00 31.67 203 PRO A C 1
ATOM 1515 O O . PRO A 1 203 ? 0.278 2.351 -3.183 1.00 31.67 203 PRO A O 1
ATOM 1518 N N . ARG A 1 204 ? -1.684 1.258 -3.154 1.00 33.19 204 ARG A N 1
ATOM 1519 C CA . ARG A 1 204 ? -1.296 0.269 -2.140 1.00 33.19 204 ARG A CA 1
ATOM 1520 C C . ARG A 1 204 ? -1.120 -1.088 -2.828 1.00 33.19 204 ARG A C 1
ATOM 1522 O O . ARG A 1 204 ? -2.096 -1.758 -3.140 1.00 33.19 204 ARG A O 1
ATOM 1529 N N . LEU A 1 205 ? 0.130 -1.477 -3.080 1.00 31.03 205 LEU A N 1
ATOM 1530 C CA . LEU A 1 205 ? 0.487 -2.808 -3.579 1.00 31.03 205 LEU A CA 1
ATOM 1531 C C . LEU A 1 205 ? 0.928 -3.678 -2.400 1.00 31.03 205 LEU A C 1
ATOM 1533 O O . LEU A 1 205 ? 1.950 -3.401 -1.778 1.00 31.03 205 LEU A O 1
ATOM 1537 N N . ALA A 1 206 ? 0.157 -4.721 -2.097 1.00 33.50 206 ALA A N 1
ATOM 1538 C CA . ALA A 1 206 ? 0.532 -5.758 -1.144 1.00 33.50 206 ALA A CA 1
ATOM 1539 C C . ALA A 1 206 ? 0.757 -7.069 -1.909 1.00 33.50 206 ALA A C 1
ATOM 1541 O O . ALA A 1 206 ? -0.109 -7.514 -2.659 1.00 33.50 206 ALA A O 1
ATOM 1542 N N . GLY A 1 207 ? 1.932 -7.674 -1.742 1.00 28.19 207 GLY A N 1
ATOM 1543 C CA . GLY A 1 207 ? 2.200 -9.042 -2.171 1.00 28.19 207 GLY A CA 1
ATOM 1544 C C . GLY A 1 207 ? 2.416 -9.903 -0.936 1.00 28.19 207 GLY A C 1
ATOM 1545 O O . GLY A 1 207 ? 3.361 -9.655 -0.195 1.00 28.19 207 GLY A O 1
ATOM 1546 N N . GLU A 1 208 ? 1.572 -10.910 -0.718 1.00 42.56 208 GLU A N 1
ATOM 1547 C CA . GLU A 1 208 ? 1.744 -11.871 0.374 1.00 42.56 208 GLU A CA 1
ATOM 1548 C C . GLU A 1 208 ? 1.745 -13.319 -0.117 1.00 42.56 208 GLU A C 1
ATOM 1550 O O . GLU A 1 208 ? 1.058 -13.707 -1.063 1.00 42.56 208 GLU A O 1
ATOM 1555 N N . GLY A 1 209 ? 2.564 -14.128 0.557 1.00 33.69 209 GLY A N 1
ATOM 1556 C CA . GLY A 1 209 ? 2.571 -15.576 0.462 1.00 33.69 209 GLY A CA 1
ATOM 1557 C C . GLY A 1 209 ? 1.632 -16.188 1.499 1.00 33.69 209 GLY A C 1
ATOM 1558 O O . GLY A 1 209 ? 1.722 -15.868 2.673 1.00 33.69 209 GLY A O 1
ATOM 1559 N N . ARG A 1 210 ? 0.776 -17.099 1.019 1.00 33.75 210 ARG A N 1
ATOM 1560 C CA . ARG A 1 210 ? 0.003 -18.137 1.731 1.00 33.75 210 ARG A CA 1
ATOM 1561 C C . ARG A 1 210 ? -0.552 -17.775 3.119 1.00 33.75 210 ARG A C 1
ATOM 1563 O O . ARG A 1 210 ? 0.142 -17.931 4.115 1.00 33.75 210 ARG A O 1
ATOM 1570 N N . GLY A 1 211 ? -1.868 -17.539 3.183 1.00 34.31 211 GLY A N 1
ATOM 1571 C CA . GLY A 1 211 ? -2.621 -17.768 4.423 1.00 34.31 211 GLY A CA 1
ATOM 1572 C C . GLY A 1 211 ? -3.854 -16.907 4.689 1.00 34.31 211 GLY A C 1
ATOM 1573 O O . GLY A 1 211 ? -4.057 -16.555 5.837 1.00 34.31 211 GLY A O 1
ATOM 1574 N N . TRP A 1 212 ? -4.688 -16.575 3.697 1.00 30.00 212 TRP A N 1
ATOM 1575 C CA . TRP A 1 212 ? -5.957 -15.869 3.952 1.00 30.00 212 TRP A CA 1
ATOM 1576 C C . TRP A 1 212 ? -7.110 -16.533 3.188 1.00 30.00 212 TRP A C 1
ATOM 1578 O O . TRP A 1 212 ? -7.551 -16.085 2.128 1.00 30.00 212 TRP A O 1
ATOM 1588 N N . ALA A 1 213 ? -7.582 -17.664 3.714 1.00 28.81 213 ALA A N 1
ATOM 1589 C CA . ALA A 1 213 ? -8.912 -18.166 3.400 1.00 28.81 213 ALA A CA 1
ATOM 1590 C C . ALA A 1 213 ? -9.887 -17.506 4.386 1.00 28.81 213 ALA A C 1
ATOM 1592 O O . ALA A 1 213 ? -9.720 -17.665 5.589 1.00 28.81 213 ALA A O 1
ATOM 1593 N N . HIS A 1 214 ? -10.883 -16.791 3.855 1.00 29.52 214 HIS A N 1
ATOM 1594 C CA . HIS A 1 214 ? -12.028 -16.186 4.560 1.00 29.52 214 HIS A CA 1
ATOM 1595 C C . HIS A 1 214 ? -11.924 -14.706 4.960 1.00 29.52 214 HIS A C 1
ATOM 1597 O O . HIS A 1 214 ? -12.051 -14.359 6.126 1.00 29.52 214 HIS A O 1
ATOM 1603 N N . LEU A 1 215 ? -11.859 -13.823 3.958 1.00 25.19 215 LEU A N 1
ATOM 1604 C CA . LEU A 1 215 ? -12.526 -12.513 3.989 1.00 25.19 215 LEU A CA 1
ATOM 1605 C C . LEU A 1 215 ? -13.165 -12.258 2.606 1.00 25.19 215 LEU A C 1
ATOM 1607 O O . LEU A 1 215 ? -12.596 -12.692 1.597 1.00 25.19 215 LEU A O 1
ATOM 1611 N N . PRO A 1 216 ? -14.345 -11.614 2.521 1.00 23.72 216 PRO A N 1
ATOM 1612 C CA . PRO A 1 216 ? -14.994 -11.311 1.251 1.00 23.72 216 PRO A CA 1
ATOM 1613 C C . PRO A 1 216 ? -14.284 -10.127 0.579 1.00 23.72 216 PRO A C 1
ATOM 1615 O O . PRO A 1 216 ? -14.694 -8.978 0.703 1.00 23.72 216 PRO A O 1
ATOM 1618 N N . SER A 1 217 ? -13.192 -10.417 -0.122 1.00 26.44 217 SER A N 1
ATOM 1619 C CA . SER A 1 217 ? -12.542 -9.487 -1.048 1.00 26.44 217 SER A CA 1
ATOM 1620 C C . SER A 1 217 ? -13.138 -9.691 -2.440 1.00 26.44 217 SER A C 1
ATOM 1622 O O . SER A 1 217 ? -13.289 -10.835 -2.879 1.00 26.44 217 SER A O 1
ATOM 1624 N N . VAL A 1 218 ? -13.445 -8.609 -3.162 1.00 27.41 218 VAL A N 1
ATOM 1625 C CA . VAL A 1 218 ? -13.766 -8.678 -4.596 1.00 27.41 218 VAL A CA 1
ATOM 1626 C C . VAL A 1 218 ? -12.511 -9.165 -5.325 1.00 27.41 218 VAL A C 1
ATOM 1628 O O . VAL A 1 218 ? -11.607 -8.399 -5.641 1.00 27.41 218 VAL A O 1
ATOM 1631 N N . ARG A 1 219 ? -12.413 -10.482 -5.525 1.00 26.67 219 ARG A N 1
ATOM 1632 C CA . ARG A 1 219 ? -11.335 -11.125 -6.278 1.00 26.67 219 ARG A CA 1
ATOM 1633 C C . ARG A 1 219 ? -11.621 -10.953 -7.762 1.00 26.67 219 ARG A C 1
ATOM 1635 O O . ARG A 1 219 ? -12.514 -11.612 -8.292 1.00 26.67 219 ARG A O 1
ATOM 1642 N N . ARG A 1 220 ? -10.828 -10.147 -8.466 1.00 34.62 220 ARG A N 1
ATOM 1643 C CA . ARG A 1 220 ? -10.730 -10.281 -9.924 1.00 34.62 220 ARG A CA 1
ATOM 1644 C C . ARG A 1 220 ? -9.824 -11.487 -10.202 1.00 34.62 220 ARG A C 1
ATOM 1646 O O . ARG A 1 220 ? -8.606 -11.367 -10.270 1.00 34.62 220 ARG A O 1
ATOM 1653 N N . VAL A 1 221 ? -10.427 -12.677 -10.253 1.00 26.98 221 VAL A N 1
ATOM 1654 C CA . VAL A 1 221 ? -9.740 -13.920 -10.630 1.00 26.98 221 VAL A CA 1
ATOM 1655 C C . VAL A 1 221 ? -9.359 -13.805 -12.103 1.00 26.98 221 VAL A C 1
ATOM 1657 O O . VAL A 1 221 ? -10.231 -13.753 -12.967 1.00 26.98 221 VAL A O 1
ATOM 1660 N N . LEU A 1 222 ? -8.059 -13.724 -12.386 1.00 31.38 222 LEU A N 1
ATOM 1661 C CA . LEU A 1 222 ? -7.555 -13.798 -13.754 1.00 31.38 222 LEU A CA 1
ATOM 1662 C C . LEU A 1 222 ? -7.789 -15.224 -14.284 1.00 31.38 222 LEU A C 1
ATOM 1664 O O . LEU A 1 222 ? -7.398 -16.179 -13.606 1.00 31.38 222 LEU A O 1
ATOM 1668 N N . PRO A 1 223 ? -8.420 -15.401 -15.458 1.00 22.64 223 PRO A N 1
ATOM 1669 C CA . PRO A 1 223 ? -8.563 -16.719 -16.057 1.00 22.64 223 PRO A CA 1
ATOM 1670 C C . PRO A 1 223 ? -7.181 -17.261 -16.438 1.00 22.64 223 PRO A C 1
ATOM 1672 O O . PRO A 1 223 ? -6.394 -16.589 -17.103 1.00 22.64 223 PRO A O 1
ATOM 1675 N N . SER A 1 224 ? -6.885 -18.483 -15.999 1.00 29.36 224 SER A N 1
ATOM 1676 C CA . SER A 1 224 ? -5.747 -19.258 -16.483 1.00 29.36 224 SER A CA 1
ATOM 1677 C C . SER A 1 224 ? -6.007 -19.656 -17.935 1.00 29.36 224 SER A C 1
ATOM 1679 O O . SER A 1 224 ? -6.949 -20.407 -18.196 1.00 29.36 224 SER A O 1
ATOM 1681 N N . THR A 1 225 ? -5.203 -19.135 -18.859 1.00 37.94 225 THR A N 1
ATOM 1682 C CA . THR A 1 225 ? -5.029 -19.723 -20.197 1.00 37.94 225 THR A CA 1
ATOM 1683 C C . THR A 1 225 ? -4.239 -21.014 -20.110 1.00 37.94 225 THR A C 1
ATOM 1685 O O . THR A 1 225 ? -3.232 -20.999 -19.361 1.00 37.94 225 THR A O 1
#